Protein AF-A0A9D7CRZ7-F1 (afdb_monomer)

Mean predicted aligned error: 14.35 Å

pLDDT: mean 84.63, std 17.17, range [37.56, 98.44]

Nearest PDB structures (foldseek):
  2oik-assembly2_D  TM=3.591E-01  e=9.264E+00  Methylobacillus flagellatus KT

Secondary structure (DSSP, 8-state):
----------------------------------------HHHHHHHHHHHIIIIIHHHHHHHHIIIIITT-GGG------SSHHHHHHHHHTSTTTSS-TTT-HHHH--S-SSPPPPHHHHHHHHHHHHHHHHHTT--TT-S--SSHHHHHHHHHHH--HHHHHHTTGGGGGGPBPTTS--BTHHHHTT-GGG----SSHHHHHHHHTSTTGGGGTEEEEE-TTSSEEEEEE--HHHHTTTSPPPTTS--PPP----HHHHHHHHHHHHHHHHHHHHT----PPPP--S-----

Solvent-accessible surface area (backbone atoms only — not comparable to full-atom values): 17440 Å² total; per-residue (Å²): 143,84,89,84,79,89,84,88,84,85,87,88,84,79,93,84,84,89,86,91,81,84,90,82,91,77,96,74,77,93,70,88,75,80,80,80,75,92,73,68,55,68,59,38,43,53,50,24,50,50,45,34,40,73,56,35,34,70,61,43,47,79,75,49,19,91,48,30,19,50,67,26,45,96,77,34,70,61,39,39,53,103,41,37,66,54,15,50,54,39,37,71,72,38,86,56,46,80,27,20,48,80,68,6,59,80,62,66,56,62,85,56,103,54,84,57,75,52,72,72,54,45,52,44,47,38,52,36,24,47,35,42,14,63,30,69,64,46,73,38,72,59,75,66,51,79,37,63,67,50,37,48,47,52,50,28,56,19,38,42,42,68,60,38,54,75,51,51,56,56,53,61,26,61,43,57,25,58,91,71,81,44,33,51,20,84,72,16,62,82,38,53,94,44,35,54,20,36,95,50,46,57,60,23,50,60,44,41,35,30,90,61,26,29,56,40,51,33,41,71,40,59,42,98,86,68,45,71,67,47,76,44,77,34,58,54,70,68,48,60,25,67,56,80,80,49,100,90,51,89,69,72,73,36,31,75,75,51,73,67,51,52,50,34,54,51,48,52,42,51,52,34,52,49,24,49,69,69,72,62,49,75,38,45,67,62,77,79,63,78,71,79,72,85,126

Structure (mmCIF, N/CA/C/O backbone):
data_AF-A0A9D7CRZ7-F1
#
_entry.id   AF-A0A9D7CRZ7-F1
#
loop_
_atom_site.group_PDB
_atom_site.id
_atom_site.type_symbol
_atom_site.label_atom_id
_atom_site.label_alt_id
_atom_site.label_comp_id
_atom_site.label_asym_id
_atom_site.label_entity_id
_atom_site.label_seq_id
_atom_site.pdbx_PDB_ins_code
_atom_site.Cartn_x
_atom_site.Cartn_y
_atom_site.Cartn_z
_atom_site.occupancy
_atom_site.B_iso_or_equiv
_atom_site.auth_seq_id
_atom_site.auth_comp_id
_atom_site.auth_asym_id
_atom_site.auth_atom_id
_atom_site.pdbx_PDB_model_num
ATOM 1 N N . MET A 1 1 ? 40.840 -5.921 25.178 1.00 50.44 1 MET A N 1
ATOM 2 C CA . MET A 1 1 ? 41.004 -4.628 25.879 1.00 50.44 1 MET A CA 1
ATOM 3 C C . MET A 1 1 ? 41.718 -3.650 24.961 1.00 50.44 1 MET A C 1
ATOM 5 O O . MET A 1 1 ? 42.902 -3.830 24.717 1.00 50.44 1 MET A O 1
ATOM 9 N N . LYS A 1 2 ? 40.995 -2.671 24.411 1.00 45.59 2 LYS A N 1
ATOM 10 C CA . LYS A 1 2 ? 41.531 -1.405 23.886 1.00 45.59 2 LYS A CA 1
ATOM 11 C C . LYS A 1 2 ? 40.343 -0.457 23.732 1.00 45.59 2 LYS A C 1
ATOM 13 O O . LYS A 1 2 ? 39.568 -0.550 22.791 1.00 45.59 2 LYS A O 1
ATOM 18 N N . THR A 1 3 ? 40.156 0.348 24.765 1.00 49.84 3 THR A N 1
ATOM 19 C CA . THR A 1 3 ? 39.230 1.474 24.854 1.00 49.84 3 THR A CA 1
ATOM 20 C C . THR A 1 3 ? 39.785 2.637 24.039 1.00 49.84 3 THR A C 1
ATOM 22 O O . THR A 1 3 ? 40.938 3.014 24.245 1.00 49.84 3 THR A O 1
ATOM 25 N N . LEU A 1 4 ? 38.975 3.231 23.163 1.00 53.38 4 LEU A N 1
ATOM 26 C CA . LEU A 1 4 ? 39.221 4.576 22.651 1.00 53.38 4 LEU A CA 1
ATOM 27 C C . LEU A 1 4 ? 38.000 5.446 22.918 1.00 53.38 4 LEU A C 1
ATOM 29 O O . LEU A 1 4 ? 36.854 5.022 22.804 1.00 53.38 4 LEU A O 1
ATOM 33 N N . SER A 1 5 ? 38.336 6.631 23.398 1.00 56.53 5 SER A N 1
ATOM 34 C CA . SER A 1 5 ? 37.549 7.565 24.177 1.00 56.53 5 SER A CA 1
ATOM 35 C C . SER A 1 5 ? 37.123 8.742 23.306 1.00 56.53 5 SER A C 1
ATOM 37 O O . SER A 1 5 ? 37.932 9.229 22.524 1.00 56.53 5 SER A O 1
ATOM 39 N N . GLY A 1 6 ? 35.889 9.204 23.522 1.00 45.84 6 GLY A N 1
ATOM 40 C CA . GLY A 1 6 ? 35.551 10.622 23.652 1.00 45.84 6 GLY A CA 1
ATOM 41 C C . GLY A 1 6 ? 35.551 11.502 22.400 1.00 45.84 6 GLY A C 1
ATOM 42 O O . GLY A 1 6 ? 36.588 11.791 21.816 1.00 45.84 6 GLY A O 1
ATOM 43 N N . SER A 1 7 ? 34.401 12.118 22.122 1.00 54.91 7 SER A N 1
ATOM 44 C CA . SER A 1 7 ? 34.186 13.532 22.485 1.00 54.91 7 SER A CA 1
ATOM 45 C C . SER A 1 7 ? 32.765 13.972 22.132 1.00 54.91 7 SER A C 1
ATOM 47 O O . SER A 1 7 ? 32.362 13.952 20.973 1.00 54.91 7 SER A O 1
ATOM 49 N N . SER A 1 8 ? 32.016 14.378 23.157 1.00 50.22 8 SER A N 1
ATOM 50 C CA . SER A 1 8 ? 30.724 15.054 23.041 1.00 50.22 8 SER A CA 1
ATOM 51 C C . SER A 1 8 ? 30.943 16.531 22.723 1.00 50.22 8 SER A C 1
ATOM 53 O O . SER A 1 8 ? 31.673 17.205 23.448 1.00 50.22 8 SER A O 1
ATOM 55 N N . LEU A 1 9 ? 30.271 17.049 21.694 1.00 56.88 9 LEU A N 1
ATOM 56 C CA . LEU A 1 9 ? 30.169 18.484 21.437 1.00 56.88 9 LEU A CA 1
ATOM 57 C C . LEU A 1 9 ? 28.750 18.943 21.808 1.00 56.88 9 LEU A C 1
ATOM 59 O O . LEU A 1 9 ? 27.778 18.596 21.143 1.00 56.88 9 LEU A O 1
ATOM 63 N N . LEU A 1 10 ? 28.641 19.687 22.909 1.00 54.84 10 LEU A N 1
ATOM 64 C CA . LEU A 1 10 ? 27.443 20.417 23.322 1.00 54.84 10 LEU A CA 1
ATOM 65 C C . LEU A 1 10 ? 27.423 21.761 22.586 1.00 54.84 10 LEU A C 1
ATOM 67 O O . LEU A 1 10 ? 28.358 22.547 22.727 1.00 54.84 10 LEU A O 1
ATOM 71 N N . LEU A 1 11 ? 26.361 22.029 21.825 1.00 51.56 11 LEU A N 1
ATOM 72 C CA . LEU A 1 11 ? 26.107 23.337 21.226 1.00 51.56 11 LEU A CA 1
ATOM 73 C C . LEU A 1 11 ? 24.941 24.005 21.971 1.00 51.56 11 LEU A C 1
ATOM 75 O O . LEU A 1 11 ? 23.791 23.591 21.850 1.00 51.56 11 LEU A O 1
ATOM 79 N N . THR A 1 12 ? 25.254 25.028 22.760 1.00 52.88 12 THR A N 1
ATOM 80 C CA . THR A 1 12 ? 24.299 25.956 23.380 1.00 52.88 12 THR A CA 1
ATOM 81 C C . THR A 1 12 ? 24.249 27.256 22.579 1.00 52.88 12 THR A C 1
ATOM 83 O O . THR A 1 12 ? 25.250 27.958 22.478 1.00 52.88 12 THR A O 1
ATOM 86 N N . MET A 1 13 ? 23.071 27.607 22.071 1.00 60.16 13 MET A N 1
ATOM 87 C CA . MET A 1 13 ? 22.657 28.954 21.653 1.00 60.16 13 MET A CA 1
ATOM 88 C C . MET A 1 13 ? 21.192 29.068 22.097 1.00 60.16 13 MET A C 1
ATOM 90 O O . MET A 1 13 ? 20.437 28.125 21.904 1.00 60.16 13 MET A O 1
ATOM 94 N N . GLY A 1 14 ? 20.678 30.103 22.748 1.00 48.81 14 GLY A N 1
ATOM 95 C CA . GLY A 1 14 ? 21.117 31.476 22.958 1.00 48.81 14 GLY A CA 1
ATOM 96 C C . GLY A 1 14 ? 19.824 32.298 22.984 1.00 48.81 14 GLY A C 1
ATOM 97 O O . GLY A 1 14 ? 19.212 32.494 21.940 1.00 48.81 14 GLY A O 1
ATOM 98 N N . LEU A 1 15 ? 19.356 32.678 24.178 1.00 49.47 15 LEU A N 1
ATOM 99 C CA . LEU A 1 15 ? 18.184 33.538 24.380 1.00 49.47 15 LEU A CA 1
ATOM 100 C C . LEU A 1 15 ? 18.488 34.960 23.881 1.00 49.47 15 LEU A C 1
ATOM 102 O O . LEU A 1 15 ? 19.506 35.531 24.266 1.00 49.47 15 LEU A O 1
ATOM 106 N N . ALA A 1 16 ? 17.562 35.565 23.137 1.00 58.59 16 ALA A N 1
ATOM 107 C CA . ALA A 1 16 ? 17.500 37.011 22.946 1.00 58.59 16 ALA A CA 1
ATOM 108 C C . ALA A 1 16 ? 16.080 37.501 23.257 1.00 58.59 16 ALA A C 1
ATOM 110 O O . ALA A 1 16 ? 15.096 36.972 22.741 1.00 58.59 16 ALA A O 1
ATOM 111 N N . ALA A 1 17 ? 16.005 38.495 24.136 1.00 51.19 17 ALA A N 1
ATOM 112 C CA . ALA A 1 17 ? 14.801 39.192 24.553 1.00 51.19 17 ALA A CA 1
ATOM 113 C C . ALA A 1 17 ? 14.873 40.670 24.133 1.00 51.19 17 ALA A C 1
ATOM 115 O O . ALA A 1 17 ? 15.959 41.190 23.885 1.00 51.19 17 ALA A O 1
ATOM 116 N N . ALA A 1 18 ? 13.702 41.311 24.210 1.00 50.59 18 ALA A N 1
ATOM 117 C CA . ALA A 1 18 ? 13.396 42.747 24.177 1.00 50.59 18 ALA A CA 1
ATOM 118 C C . ALA A 1 18 ? 13.050 43.370 22.811 1.00 50.59 18 ALA A C 1
ATOM 120 O O . ALA A 1 18 ? 13.892 43.482 21.929 1.00 50.59 18 ALA A O 1
ATOM 121 N N . ALA A 1 19 ? 11.823 43.897 22.701 1.00 48.09 19 ALA A N 1
ATOM 122 C CA . ALA A 1 19 ? 11.586 45.346 22.755 1.00 48.09 19 ALA A CA 1
ATOM 123 C C . ALA A 1 19 ? 10.083 45.678 22.885 1.00 48.09 19 ALA A C 1
ATOM 125 O O . ALA A 1 19 ? 9.229 45.047 22.267 1.00 48.09 19 ALA A O 1
ATOM 126 N N . LEU A 1 20 ? 9.803 46.685 23.715 1.00 50.34 20 LEU A N 1
ATOM 127 C CA . LEU A 1 20 ? 8.530 47.382 23.929 1.00 50.34 20 LEU A CA 1
ATOM 128 C C . LEU A 1 20 ? 8.224 48.347 22.772 1.00 50.34 20 LEU A C 1
ATOM 130 O O . LEU A 1 20 ? 9.133 49.074 22.380 1.00 50.34 20 LEU A O 1
ATOM 134 N N . VAL A 1 21 ? 6.955 48.479 22.353 1.00 57.97 21 VAL A N 1
ATOM 135 C CA . VAL A 1 21 ? 6.433 49.698 21.696 1.00 57.97 21 VAL A CA 1
ATOM 136 C C . VAL A 1 21 ? 4.967 49.968 22.086 1.00 57.97 21 VAL A C 1
ATOM 138 O O . VAL A 1 21 ? 4.080 49.170 21.811 1.00 57.97 21 VAL A O 1
ATOM 141 N N . ALA A 1 22 ? 4.810 51.111 22.763 1.00 49.22 22 ALA A N 1
ATOM 142 C CA . ALA A 1 22 ? 3.786 52.167 22.757 1.00 49.22 22 ALA A CA 1
ATOM 143 C C . ALA A 1 22 ? 2.284 51.911 22.482 1.00 49.22 22 ALA A C 1
ATOM 145 O O . ALA A 1 22 ? 1.873 51.314 21.493 1.00 49.22 22 ALA A O 1
ATOM 146 N N . CYS A 1 23 ? 1.485 52.564 23.335 1.00 52.59 23 CYS A N 1
ATOM 147 C CA . CYS A 1 23 ? 0.065 52.874 23.197 1.00 52.59 23 CYS A CA 1
ATOM 148 C C . CYS A 1 23 ? -0.238 53.801 22.004 1.00 52.59 23 CYS A C 1
ATOM 150 O O . CYS A 1 23 ? 0.448 54.805 21.816 1.00 52.59 23 CYS A O 1
ATOM 152 N N . SER A 1 24 ? -1.353 53.548 21.317 1.00 56.06 24 SER A N 1
ATOM 153 C CA . SER A 1 24 ? -2.150 54.574 20.637 1.00 56.06 24 SER A CA 1
ATOM 154 C C . SER A 1 24 ? -3.627 54.234 20.822 1.00 56.06 24 SER A C 1
ATOM 156 O O . SER A 1 24 ? -4.023 53.081 20.652 1.00 56.06 24 SER A O 1
ATOM 158 N N . SER A 1 25 ? -4.407 55.230 21.233 1.00 57.50 25 SER A N 1
ATOM 159 C CA . SER A 1 25 ? -5.853 55.159 21.411 1.00 57.50 25 SER A CA 1
ATOM 160 C C . SER A 1 25 ? -6.512 55.803 20.198 1.00 57.50 25 SER A C 1
ATOM 162 O O . SER A 1 25 ? -6.343 57.003 19.998 1.00 57.50 25 SER A O 1
ATOM 164 N N . GLU A 1 26 ? -7.282 55.034 19.434 1.00 52.88 26 GLU A N 1
ATOM 165 C CA . GLU A 1 26 ? -8.197 55.557 18.418 1.00 52.88 26 GLU A CA 1
ATOM 166 C C . GLU A 1 26 ? -9.571 54.901 18.610 1.00 52.88 26 GLU A C 1
ATOM 168 O O . GLU A 1 26 ? -9.700 53.678 18.704 1.00 52.88 26 GLU A O 1
ATOM 173 N N . GLU A 1 27 ? -10.589 55.747 18.770 1.00 60.69 27 GLU A N 1
ATOM 174 C CA . GLU A 1 27 ? -12.001 55.382 18.825 1.00 60.69 27 GLU A CA 1
ATOM 175 C C . GLU A 1 27 ? -12.477 55.003 17.417 1.00 60.69 27 GLU A C 1
ATOM 177 O O . GLU A 1 27 ? -12.621 55.872 16.560 1.00 60.69 27 GLU A O 1
ATOM 182 N N . GLU A 1 28 ? -12.770 53.721 17.183 1.00 50.12 28 GLU A N 1
ATOM 183 C CA . GLU A 1 28 ? -13.469 53.265 15.978 1.00 50.12 28 GLU A CA 1
ATOM 184 C C . GLU A 1 28 ? -14.734 52.456 16.312 1.00 50.12 28 GLU A C 1
ATOM 186 O O . GLU A 1 28 ? -14.835 51.739 17.309 1.00 50.12 28 GLU A O 1
ATOM 191 N N . ALA A 1 29 ? -15.729 52.647 15.447 1.00 58.84 29 ALA A N 1
ATOM 192 C CA . ALA A 1 29 ? -17.104 52.166 15.491 1.00 58.84 29 ALA A CA 1
ATOM 193 C C . ALA A 1 29 ? -17.254 50.629 15.638 1.00 58.84 29 ALA A C 1
ATOM 195 O O . ALA A 1 29 ? -16.337 49.872 15.321 1.00 58.84 29 ALA A O 1
ATOM 196 N N . PRO A 1 30 ? -18.430 50.116 16.066 1.00 52.56 30 PRO A N 1
ATOM 197 C CA . PRO A 1 30 ? -18.618 48.697 16.357 1.00 52.56 30 PRO A CA 1
ATOM 198 C C . PRO A 1 30 ? -18.651 47.841 15.080 1.00 52.56 30 PRO A C 1
ATOM 200 O O . PRO A 1 30 ? -19.706 47.565 14.509 1.00 52.56 30 PRO A O 1
ATOM 203 N N . THR A 1 31 ? -17.493 47.345 14.654 1.00 48.41 31 THR A N 1
ATOM 204 C CA . THR A 1 31 ? -17.393 46.214 13.727 1.00 48.41 31 THR A CA 1
ATOM 205 C C . THR A 1 31 ? -17.655 44.901 14.465 1.00 48.41 31 THR A C 1
ATOM 207 O O . THR A 1 31 ? -16.960 44.552 15.419 1.00 48.41 31 THR A O 1
ATOM 210 N N . LYS A 1 32 ? -18.666 44.147 14.005 1.00 58.53 32 LYS A N 1
ATOM 211 C CA . LYS A 1 32 ? -18.952 42.758 14.405 1.00 58.53 32 LYS A CA 1
ATOM 212 C C . LYS A 1 32 ? -17.710 41.883 14.192 1.00 58.53 32 LYS A C 1
ATOM 214 O O . LYS A 1 32 ? -17.485 41.367 13.101 1.00 58.53 32 LYS A O 1
ATOM 219 N N . SER A 1 33 ? -16.931 41.697 15.252 1.00 46.31 33 SER A N 1
ATOM 220 C CA . SER A 1 33 ? -15.834 40.737 15.301 1.00 46.31 33 SER A CA 1
ATOM 221 C C . SER A 1 33 ? -16.417 39.325 15.387 1.00 46.31 33 SER A C 1
ATOM 223 O O . SER A 1 33 ? -16.928 38.894 16.423 1.00 46.31 33 SER A O 1
ATOM 225 N N . GLY A 1 34 ? -16.412 38.624 14.253 1.00 51.22 34 GLY A N 1
ATOM 226 C CA . GLY A 1 34 ? -16.708 37.200 14.168 1.00 51.22 34 GLY A CA 1
ATOM 227 C C . GLY A 1 34 ? -15.598 36.410 14.849 1.00 51.22 34 GLY A C 1
ATOM 228 O O . GLY A 1 34 ? -14.598 36.061 14.227 1.00 51.22 34 GLY A O 1
ATOM 229 N N . SER A 1 35 ? -15.776 36.150 16.142 1.00 46.19 35 SER A N 1
ATOM 230 C CA . SER A 1 35 ? -14.890 35.311 16.942 1.00 46.19 35 SER A CA 1
ATOM 231 C C . SER A 1 35 ? -15.004 33.855 16.470 1.00 46.19 35 SER A C 1
ATOM 233 O O . SER A 1 35 ? -15.888 33.110 16.892 1.00 46.19 35 SER A O 1
ATOM 235 N N . SER A 1 36 ? -14.131 33.452 15.545 1.00 53.50 36 SER A N 1
ATOM 236 C CA . SER A 1 36 ? -13.958 32.051 15.154 1.00 53.50 36 SER A CA 1
ATOM 237 C C . SER A 1 36 ? -13.209 31.326 16.275 1.00 53.50 36 SER A C 1
ATOM 239 O O . SER A 1 36 ? -11.985 31.201 16.270 1.00 53.50 36 SER A O 1
ATOM 241 N N . SER A 1 37 ? -13.954 30.918 17.304 1.00 45.69 37 SER A N 1
ATOM 242 C CA . SER A 1 37 ? -13.448 30.079 18.391 1.00 45.69 37 SER A CA 1
ATOM 243 C C . SER A 1 37 ? -13.131 28.682 17.859 1.00 45.69 37 SER A C 1
ATOM 245 O O . SER A 1 37 ? -14.014 27.844 17.687 1.00 45.69 37 SER A O 1
ATOM 247 N N . GLY A 1 38 ? -11.843 28.418 17.635 1.00 49.44 38 GLY A N 1
ATOM 248 C CA . GLY A 1 38 ? -11.274 27.102 17.334 1.00 49.44 38 GLY A CA 1
ATOM 249 C C . GLY A 1 38 ? -11.292 26.143 18.533 1.00 49.44 38 GLY A C 1
ATOM 250 O O . GLY A 1 38 ? -10.253 25.619 18.920 1.00 49.44 38 GLY A O 1
ATOM 251 N N . GLY A 1 39 ? -12.469 25.915 19.122 1.00 50.41 39 GLY A N 1
ATOM 252 C CA . GLY A 1 39 ? -12.715 25.027 20.267 1.00 50.41 39 GLY A CA 1
ATOM 253 C C . GLY A 1 39 ? -13.459 23.736 19.897 1.00 50.41 39 GLY A C 1
ATOM 254 O O . GLY A 1 39 ? -14.332 23.305 20.637 1.00 50.41 39 GLY A O 1
ATOM 255 N N . GLY A 1 40 ? -13.180 23.142 18.730 1.00 55.12 40 GLY A N 1
ATOM 256 C CA . GLY A 1 40 ? -14.000 22.059 18.157 1.00 55.12 40 GLY A CA 1
ATOM 257 C C . GLY A 1 40 ? -13.612 20.616 18.517 1.00 55.12 40 GLY A C 1
ATOM 258 O O . GLY A 1 40 ? -14.329 19.692 18.145 1.00 55.12 40 GLY A O 1
ATOM 259 N N . SER A 1 41 ? -12.491 20.370 19.209 1.00 56.59 41 SER A N 1
ATOM 260 C CA . SER A 1 41 ? -11.979 18.990 19.344 1.00 56.59 41 SER A CA 1
ATOM 261 C C . SER A 1 41 ? -12.649 18.179 20.461 1.00 56.59 41 SER A C 1
ATOM 263 O O . SER A 1 41 ? -12.851 16.980 20.295 1.00 56.59 41 SER A O 1
ATOM 265 N N . SER A 1 42 ? -13.028 18.801 21.583 1.00 63.44 42 SER A N 1
ATOM 266 C CA . SER A 1 42 ? -13.607 18.081 22.731 1.00 63.44 42 SER A CA 1
ATOM 267 C C . SER A 1 42 ? -15.056 17.635 22.506 1.00 63.44 42 SER A C 1
ATOM 269 O O . SER A 1 42 ? -15.438 16.577 23.003 1.00 63.44 42 SER A O 1
ATOM 271 N N . SER A 1 43 ? -15.840 18.386 21.719 1.00 75.69 43 SER A N 1
ATOM 272 C CA . SER A 1 43 ? -17.238 18.033 21.400 1.00 75.69 43 SER A CA 1
ATOM 273 C C . SER A 1 43 ? -17.324 16.721 20.620 1.00 75.69 43 SER A C 1
ATOM 275 O O . SER A 1 43 ? -18.102 15.836 20.961 1.00 75.69 43 SER A O 1
ATOM 277 N N . SER A 1 44 ? -16.445 16.546 19.628 1.00 86.88 44 SER A N 1
ATOM 278 C CA . SER A 1 44 ? -16.489 15.388 18.728 1.00 86.88 44 SER A CA 1
ATOM 279 C C . SER A 1 44 ? -16.216 14.044 19.422 1.00 86.88 44 SER A C 1
ATOM 281 O O . SER A 1 44 ? -16.846 13.041 19.089 1.00 86.88 44 SER A O 1
ATOM 283 N N . ILE A 1 45 ? -15.323 14.009 20.423 1.00 92.50 45 ILE A N 1
ATOM 284 C CA . ILE A 1 45 ? -15.040 12.779 21.188 1.00 92.50 45 ILE A CA 1
ATOM 285 C C . ILE A 1 45 ? -16.222 12.451 22.105 1.00 92.50 45 ILE A C 1
ATOM 287 O O . ILE A 1 45 ? -16.619 11.292 22.215 1.00 92.50 45 ILE A O 1
ATOM 291 N N . ALA A 1 46 ? -16.819 13.465 22.741 1.00 95.56 46 ALA A N 1
ATOM 292 C CA . ALA A 1 46 ? -17.995 13.276 23.584 1.00 95.56 46 ALA A CA 1
ATOM 293 C C . ALA A 1 46 ? -19.192 12.736 22.780 1.00 95.56 46 ALA A C 1
ATOM 295 O O . ALA A 1 46 ? -19.888 11.840 23.253 1.00 95.56 46 ALA A O 1
ATOM 296 N N . GLU A 1 47 ? -19.392 13.215 21.550 1.00 96.06 47 GLU A N 1
ATOM 297 C CA . GLU A 1 47 ? -20.424 12.723 20.629 1.00 96.06 47 GLU A CA 1
ATOM 298 C C . GLU A 1 47 ? -20.185 11.270 20.194 1.00 96.06 47 GLU A C 1
ATOM 300 O O . GLU A 1 47 ? -21.117 10.464 20.212 1.00 96.06 47 GLU A O 1
ATOM 305 N N . ALA A 1 48 ? -18.945 10.908 19.840 1.00 96.31 48 ALA A N 1
ATOM 306 C CA . ALA A 1 48 ? -18.583 9.534 19.484 1.00 96.31 48 ALA A CA 1
ATOM 307 C C . ALA A 1 48 ? -18.818 8.567 20.656 1.00 96.31 48 ALA A C 1
ATOM 309 O O . ALA A 1 48 ? -19.477 7.534 20.491 1.00 96.31 48 ALA A O 1
ATOM 310 N N . LYS A 1 49 ? -18.392 8.960 21.862 1.00 98.06 49 LYS A N 1
ATOM 311 C CA . LYS A 1 49 ? -18.656 8.219 23.098 1.00 98.06 49 LYS A CA 1
ATOM 312 C C . LYS A 1 49 ? -20.152 8.083 23.379 1.00 98.06 49 LYS A C 1
ATOM 314 O O . LYS A 1 49 ? -20.620 6.979 23.651 1.00 98.06 49 LYS A O 1
ATOM 319 N N . ALA A 1 50 ? -20.917 9.170 23.283 1.00 97.88 50 ALA A N 1
ATOM 320 C CA . ALA A 1 50 ? -22.364 9.144 23.489 1.00 97.88 50 ALA A CA 1
ATOM 321 C C . ALA A 1 50 ? -23.064 8.214 22.483 1.00 97.88 50 ALA A C 1
ATOM 323 O O . ALA A 1 50 ? -23.954 7.448 22.858 1.00 97.88 50 ALA A O 1
ATOM 324 N N . PHE A 1 51 ? -22.622 8.216 21.221 1.00 98.12 51 PHE A N 1
ATOM 325 C CA . PHE A 1 51 ? -23.132 7.306 20.199 1.00 98.12 51 PHE A CA 1
ATOM 326 C C . PHE A 1 51 ? -22.811 5.838 20.517 1.00 98.12 51 PHE A C 1
ATOM 328 O O . PHE A 1 51 ? -23.687 4.980 20.381 1.00 98.12 51 PHE A O 1
ATOM 335 N N . PHE A 1 52 ? -21.603 5.535 21.005 1.00 98.44 52 PHE A N 1
ATOM 336 C CA . PHE A 1 52 ? -21.269 4.185 21.461 1.00 98.44 52 PHE A CA 1
ATOM 337 C C . PHE A 1 52 ? -22.195 3.720 22.585 1.00 98.44 52 PHE A C 1
ATOM 339 O O . PHE A 1 52 ? -22.822 2.668 22.466 1.00 98.44 52 PHE A O 1
ATOM 346 N N . VAL A 1 53 ? -22.310 4.517 23.650 1.00 98.38 53 VAL A N 1
ATOM 347 C CA . VAL A 1 53 ? -23.103 4.177 24.839 1.00 98.38 53 VAL A CA 1
ATOM 348 C C . VAL A 1 53 ? -24.580 3.998 24.484 1.00 98.38 53 VAL A C 1
ATOM 350 O O . VAL A 1 53 ? -25.195 3.020 24.903 1.00 98.38 53 VAL A O 1
ATOM 353 N N . GLY A 1 54 ? -25.149 4.911 23.692 1.00 98.00 54 GLY A N 1
ATOM 354 C CA . GLY A 1 54 ? -26.577 4.906 23.376 1.00 98.00 54 GLY A CA 1
ATOM 355 C C . GLY A 1 54 ? -26.986 3.950 22.253 1.00 98.00 54 GLY A C 1
ATOM 356 O O . GLY A 1 54 ? -28.115 3.467 22.255 1.00 98.00 54 GLY A O 1
ATOM 357 N N . SER A 1 55 ? -26.100 3.676 21.287 1.00 97.94 55 SER A N 1
ATOM 358 C CA . SER A 1 55 ? -26.453 2.923 20.069 1.00 97.94 55 SER A CA 1
ATOM 359 C C . SER A 1 55 ? -25.660 1.629 19.897 1.00 97.94 55 SER A C 1
ATOM 361 O O . SER A 1 55 ? -26.252 0.589 19.613 1.00 97.94 55 SER A O 1
ATOM 363 N N . VAL A 1 56 ? -24.336 1.653 20.063 1.00 97.25 56 VAL A N 1
ATOM 364 C CA . VAL A 1 56 ? -23.490 0.473 19.800 1.00 97.25 56 VAL A CA 1
ATOM 365 C C . VAL A 1 56 ? -23.604 -0.546 20.931 1.00 97.25 56 VAL A C 1
ATOM 367 O O . VAL A 1 56 ? -23.928 -1.709 20.690 1.00 97.25 56 VAL A O 1
ATOM 370 N N . TYR A 1 57 ? -23.386 -0.112 22.171 1.00 98.12 57 TYR A N 1
ATOM 371 C CA . TYR A 1 57 ? -23.327 -0.993 23.333 1.00 98.12 57 TYR A CA 1
ATOM 372 C C . TYR A 1 57 ? -24.599 -1.837 23.533 1.00 98.12 57 TYR A C 1
ATOM 374 O O . TYR A 1 57 ? -24.460 -3.059 23.611 1.00 98.12 57 TYR A O 1
ATOM 382 N N . PRO A 1 58 ? -25.832 -1.283 23.513 1.00 97.69 58 PRO A N 1
ATOM 383 C CA . PRO A 1 58 ? -27.042 -2.086 23.717 1.00 97.69 58 PRO A CA 1
ATOM 384 C C . PRO A 1 58 ? -27.245 -3.163 22.644 1.00 97.69 58 PRO A C 1
ATOM 386 O O . PRO A 1 58 ? -27.906 -4.175 22.886 1.00 97.69 58 PRO A O 1
ATOM 389 N N . ASN A 1 59 ? -26.684 -2.950 21.448 1.00 96.19 59 ASN A N 1
ATOM 390 C CA . ASN A 1 59 ? -26.733 -3.907 20.349 1.00 96.19 59 ASN A CA 1
ATOM 391 C C . ASN A 1 59 ? -25.655 -4.988 20.473 1.00 96.19 59 ASN A C 1
ATOM 393 O O . ASN A 1 59 ? -25.932 -6.140 20.141 1.00 96.19 59 ASN A O 1
ATOM 397 N N . LEU A 1 60 ? -24.459 -4.658 20.968 1.00 94.50 60 LEU A N 1
ATOM 398 C CA . LEU A 1 60 ? -23.396 -5.642 21.198 1.00 94.50 60 LEU A CA 1
ATOM 399 C C . LEU A 1 60 ? -23.646 -6.480 22.453 1.00 94.50 60 LEU A C 1
ATOM 401 O O . LEU A 1 60 ? -23.476 -7.696 22.416 1.00 94.50 60 LEU A O 1
ATOM 405 N N . GLN A 1 61 ? -24.094 -5.866 23.549 1.00 95.50 61 GLN A N 1
ATOM 406 C CA . GLN A 1 61 ? -24.243 -6.532 24.845 1.00 95.50 61 GLN A CA 1
ATOM 407 C C . GLN A 1 61 ? -25.124 -7.784 24.760 1.00 95.50 61 GLN A C 1
ATOM 409 O O . GLN A 1 61 ? -24.760 -8.825 25.298 1.00 95.50 61 GLN A O 1
ATOM 414 N N . LYS A 1 62 ? -26.235 -7.722 24.018 1.00 91.38 62 LYS A N 1
ATOM 415 C CA . LYS A 1 62 ? -27.196 -8.833 23.891 1.00 91.38 62 LYS A CA 1
ATOM 416 C C . LYS A 1 62 ? -26.574 -10.127 23.357 1.00 91.38 62 LYS A C 1
ATOM 418 O O . LYS A 1 62 ? -26.946 -11.211 23.798 1.00 91.38 62 LYS A O 1
ATOM 423 N N . ASN A 1 63 ? -25.631 -10.012 22.422 1.00 88.88 63 ASN A N 1
ATOM 424 C CA . ASN A 1 63 ? -25.103 -11.163 21.684 1.00 88.88 63 ASN A CA 1
ATOM 425 C C . ASN A 1 63 ? -23.644 -11.473 22.031 1.00 88.88 63 ASN A C 1
ATOM 427 O O . ASN A 1 63 ? -23.230 -12.626 21.934 1.00 88.88 63 ASN A O 1
ATOM 431 N N . CYS A 1 64 ? -22.874 -10.462 22.433 1.00 91.94 64 CYS A N 1
ATOM 432 C CA . CYS A 1 64 ? -21.430 -10.559 22.614 1.00 91.94 64 CYS A CA 1
ATOM 433 C C . CYS A 1 64 ? -21.000 -10.634 24.090 1.00 91.94 64 CYS A C 1
ATOM 435 O O . CYS A 1 64 ? -19.877 -11.069 24.340 1.00 91.94 64 CYS A O 1
ATOM 437 N N . ALA A 1 65 ? -21.851 -10.239 25.055 1.00 93.19 65 ALA A N 1
ATOM 438 C CA . ALA A 1 65 ? -21.537 -10.336 26.486 1.00 93.19 65 ALA A CA 1
ATOM 439 C C . ALA A 1 65 ? -21.533 -11.807 26.924 1.00 93.19 65 ALA A C 1
ATOM 441 O O . ALA A 1 65 ? -20.480 -12.418 26.857 1.00 93.19 65 ALA A O 1
ATOM 442 N N . ASN A 1 66 ? -22.684 -12.397 27.269 1.00 89.81 66 ASN A N 1
ATOM 443 C CA . ASN A 1 66 ? -22.965 -13.836 27.462 1.00 89.81 66 ASN A CA 1
ATOM 444 C C . ASN A 1 66 ? -21.793 -14.754 27.901 1.00 89.81 66 ASN A C 1
ATOM 446 O O . ASN A 1 66 ? -21.674 -15.884 27.427 1.00 89.81 66 ASN A O 1
ATOM 450 N N . GLY A 1 67 ? -20.924 -14.302 28.807 1.00 89.38 67 GLY A N 1
ATOM 451 C CA . GLY A 1 67 ? -19.717 -15.005 29.248 1.00 89.38 67 GLY A CA 1
ATOM 452 C C . GLY A 1 67 ? -18.460 -14.772 28.396 1.00 89.38 67 GLY A C 1
ATOM 453 O O . GLY A 1 67 ? -17.351 -14.935 28.903 1.00 89.38 67 GLY A O 1
ATOM 454 N N . CYS A 1 68 ? -18.584 -14.385 27.127 1.00 92.69 68 CYS A N 1
ATOM 455 C CA . CYS A 1 68 ? -17.446 -14.204 26.227 1.00 92.69 68 CYS A CA 1
ATOM 456 C C . CYS A 1 68 ? -16.741 -12.867 26.471 1.00 92.69 68 CYS A C 1
ATOM 458 O O . CYS A 1 68 ? -15.659 -12.855 27.048 1.00 92.69 68 CYS A O 1
ATOM 460 N N . HIS A 1 69 ? -17.321 -11.740 26.054 1.00 95.00 69 HIS A N 1
ATOM 461 C CA . HIS A 1 69 ? -16.632 -10.444 26.132 1.00 95.00 69 HIS A CA 1
ATOM 462 C C . HIS A 1 69 ? -16.896 -9.661 27.421 1.00 95.00 69 HIS A C 1
ATOM 464 O O . HIS A 1 69 ? -16.306 -8.596 27.602 1.00 95.00 69 HIS A O 1
ATOM 470 N N . ASP A 1 70 ? -17.726 -10.203 28.316 1.00 96.88 70 ASP A N 1
ATOM 471 C CA . ASP A 1 70 ? -17.960 -9.706 29.678 1.00 96.88 70 ASP A CA 1
ATOM 472 C C . ASP A 1 70 ? -17.109 -10.410 30.749 1.00 96.88 70 ASP A C 1
ATOM 474 O O . ASP A 1 70 ? -16.659 -9.777 31.699 1.00 96.88 70 ASP A O 1
ATOM 478 N N . LYS A 1 71 ? -16.843 -11.713 30.589 1.00 96.62 71 LYS A N 1
ATOM 479 C CA . LYS A 1 71 ? -16.096 -12.539 31.559 1.00 96.62 71 LYS A CA 1
ATOM 480 C C . LYS A 1 71 ? -14.809 -13.138 30.999 1.00 96.62 71 LYS A C 1
ATOM 482 O O . LYS A 1 71 ? -14.063 -13.779 31.735 1.00 96.62 71 LYS A O 1
ATOM 487 N N . GLY A 1 72 ? -14.549 -12.967 29.706 1.00 94.00 72 GLY A N 1
ATOM 488 C CA . GLY A 1 72 ? -13.330 -13.429 29.048 1.00 94.00 72 GLY A CA 1
ATOM 489 C C . GLY A 1 72 ? -13.266 -14.939 28.836 1.00 94.00 72 GLY A C 1
ATOM 490 O O . GLY A 1 72 ? -12.177 -15.513 28.734 1.00 94.00 72 GLY A O 1
ATOM 491 N N . GLN A 1 73 ? -14.415 -15.624 28.786 1.00 93.75 73 GLN A N 1
ATOM 492 C CA . GLN A 1 73 ? -14.429 -17.066 28.555 1.00 93.75 73 GLN A CA 1
ATOM 493 C C . GLN A 1 73 ? -13.736 -17.411 27.237 1.00 93.75 73 GLN A C 1
ATOM 495 O O . GLN A 1 73 ? -13.827 -16.690 26.244 1.00 93.75 73 GLN A O 1
ATOM 500 N N . ARG A 1 74 ? -13.039 -18.553 27.229 1.00 87.75 74 ARG A N 1
ATOM 501 C CA . ARG A 1 74 ? -12.307 -19.061 26.055 1.00 87.75 74 ARG A CA 1
ATOM 502 C C . ARG A 1 74 ? -11.233 -18.089 25.538 1.00 87.75 74 ARG A C 1
ATOM 504 O O . ARG A 1 74 ? -10.919 -18.096 24.353 1.00 87.75 74 ARG A O 1
ATOM 511 N N . GLY A 1 75 ? -10.674 -17.259 26.424 1.00 87.75 75 GLY A N 1
ATOM 512 C CA . GLY A 1 75 ? -9.631 -16.291 26.076 1.00 87.75 75 GLY A CA 1
ATOM 513 C C . GLY A 1 75 ? -10.148 -15.091 25.280 1.00 87.75 75 GLY A C 1
ATOM 514 O O . GLY A 1 75 ? -9.364 -14.392 24.639 1.00 87.75 75 GLY A O 1
ATOM 515 N N . ALA A 1 76 ? -11.463 -14.856 25.285 1.00 90.19 76 ALA A N 1
ATOM 516 C CA . ALA A 1 76 ? -12.038 -13.662 24.696 1.00 90.19 76 ALA A CA 1
ATOM 517 C C . ALA A 1 76 ? -11.537 -12.408 25.446 1.00 90.19 76 ALA A C 1
ATOM 519 O O . ALA A 1 76 ? -11.505 -12.397 26.676 1.00 90.19 76 ALA A O 1
ATOM 520 N N . PRO A 1 77 ? -11.147 -11.332 24.741 1.00 91.50 77 PRO A N 1
ATOM 521 C CA . PRO A 1 77 ? -10.839 -10.063 25.390 1.00 91.50 77 PRO A CA 1
ATOM 522 C C . PRO A 1 77 ? -12.073 -9.519 26.113 1.00 91.50 77 PRO A C 1
ATOM 524 O O . PRO A 1 77 ? -13.166 -9.528 25.537 1.00 91.50 77 PRO A O 1
ATOM 527 N N . ILE A 1 78 ? -11.886 -9.034 27.340 1.00 96.56 78 ILE A N 1
ATOM 528 C CA . ILE A 1 78 ? -12.949 -8.415 28.136 1.00 96.56 78 ILE A CA 1
ATOM 529 C C . ILE A 1 78 ? -13.044 -6.946 27.732 1.00 96.56 78 ILE A C 1
ATOM 531 O O . ILE A 1 78 ? -12.161 -6.155 28.054 1.00 96.56 78 ILE A O 1
ATOM 535 N N . TYR A 1 79 ? -14.097 -6.597 26.999 1.00 96.00 79 TYR A N 1
ATOM 536 C CA . TYR A 1 79 ? -14.358 -5.218 26.576 1.00 96.00 79 TYR A CA 1
ATOM 537 C C . TYR A 1 79 ? -15.829 -4.806 26.713 1.00 96.00 79 TYR A C 1
ATOM 539 O O . TYR A 1 79 ? -16.170 -3.662 26.423 1.00 96.00 79 TYR A O 1
ATOM 547 N N . LEU A 1 80 ? -16.704 -5.714 27.154 1.00 97.56 80 LEU A N 1
ATOM 548 C CA . LEU A 1 80 ? -18.082 -5.403 27.518 1.00 97.56 80 LEU A CA 1
ATOM 549 C C . LEU A 1 80 ? -18.205 -5.460 29.038 1.00 97.56 80 LEU A C 1
ATOM 551 O O . LEU A 1 80 ? -17.936 -6.486 29.641 1.00 97.56 80 LEU A O 1
ATOM 555 N N . SER A 1 81 ? -18.603 -4.367 29.670 1.00 97.00 81 SER A N 1
ATOM 556 C CA . SER A 1 81 ? -18.916 -4.321 31.097 1.00 97.00 81 SER A CA 1
ATOM 557 C C . SER A 1 81 ? -20.430 -4.274 31.325 1.00 97.00 81 SER A C 1
ATOM 559 O O . SER A 1 81 ? -21.227 -4.297 30.382 1.00 97.00 81 SER A O 1
ATOM 561 N N . ASP A 1 82 ? -20.829 -4.121 32.588 1.00 96.69 82 ASP A N 1
ATOM 562 C CA . ASP A 1 82 ? -22.227 -3.942 33.001 1.00 96.69 82 ASP A CA 1
ATOM 563 C C . ASP A 1 82 ? -22.850 -2.603 32.553 1.00 96.69 82 ASP A C 1
ATOM 565 O O . ASP A 1 82 ? -24.038 -2.372 32.772 1.00 96.69 82 ASP A O 1
ATOM 569 N N . SER A 1 83 ? -22.074 -1.713 31.922 1.00 98.00 83 SER A N 1
ATOM 570 C CA . SER A 1 83 ? -22.558 -0.441 31.374 1.00 98.00 83 SER A CA 1
ATOM 571 C C . SER A 1 83 ? -21.889 -0.079 30.047 1.00 98.00 83 SER A C 1
ATOM 573 O O . SER A 1 83 ? -20.809 -0.576 29.702 1.00 98.00 83 SER A O 1
ATOM 575 N N . GLY A 1 84 ? -22.518 0.827 29.294 1.00 97.94 84 GLY A N 1
ATOM 576 C CA . GLY A 1 84 ? -21.938 1.347 28.058 1.00 97.94 84 GLY A CA 1
ATOM 577 C C . GLY A 1 84 ? -20.655 2.128 28.323 1.00 97.94 84 GLY A C 1
ATOM 578 O O . GLY A 1 84 ? -19.677 1.971 27.598 1.00 97.94 84 GLY A O 1
ATOM 579 N N . GLU A 1 85 ? -20.615 2.912 29.398 1.00 98.38 85 GLU A N 1
ATOM 580 C CA . GLU A 1 85 ? -19.450 3.696 29.799 1.00 98.38 85 GLU A CA 1
ATOM 581 C C . GLU A 1 85 ? -18.269 2.809 30.185 1.00 98.38 85 GLU A C 1
ATOM 583 O O . GLU A 1 85 ? -17.141 3.081 29.775 1.00 98.38 85 GLU A O 1
ATOM 588 N N . GLY A 1 86 ? -18.511 1.744 30.955 1.00 98.12 86 GLY A N 1
ATOM 589 C CA . GLY A 1 86 ? -17.445 0.824 31.336 1.00 98.12 86 GLY A CA 1
ATOM 590 C C . GLY A 1 86 ? -16.913 0.047 30.129 1.00 98.12 86 GLY A C 1
ATOM 591 O O . GLY A 1 86 ? -15.701 -0.093 29.992 1.00 98.12 86 GLY A O 1
ATOM 592 N N . SER A 1 87 ? -17.791 -0.350 29.202 1.00 98.38 87 SER A N 1
ATOM 593 C CA . SER A 1 87 ? -17.400 -1.004 27.947 1.00 98.38 87 SER A CA 1
ATOM 594 C C . SER A 1 87 ? -16.579 -0.076 27.057 1.00 98.38 87 SER A C 1
ATOM 596 O O . SER A 1 87 ? -15.544 -0.467 26.528 1.00 98.38 87 SER A O 1
ATOM 598 N N . TYR A 1 88 ? -17.001 1.183 26.934 1.00 98.25 88 TYR A N 1
ATOM 599 C CA . TYR A 1 88 ? -16.263 2.196 26.188 1.00 98.25 88 TYR A CA 1
ATOM 600 C C . TYR A 1 88 ? -14.852 2.383 26.754 1.00 98.25 88 TYR A C 1
ATOM 602 O O . TYR A 1 88 ? -13.874 2.309 26.015 1.00 98.25 88 TYR A O 1
ATOM 610 N N . ASN A 1 89 ? -14.743 2.582 28.073 1.00 97.50 89 ASN A N 1
ATOM 611 C CA . ASN A 1 89 ? -13.455 2.776 28.738 1.00 97.50 89 ASN A CA 1
ATOM 612 C C . ASN A 1 89 ? -12.560 1.529 28.594 1.00 97.50 89 ASN A C 1
ATOM 614 O O . ASN A 1 89 ? -11.351 1.657 28.410 1.00 97.50 89 ASN A O 1
ATOM 618 N N . ALA A 1 90 ? -13.144 0.326 28.643 1.00 96.88 90 ALA A N 1
ATOM 619 C CA . ALA A 1 90 ? -12.417 -0.918 28.412 1.00 96.88 90 ALA A CA 1
ATOM 620 C C . ALA A 1 90 ? -11.868 -0.997 26.979 1.00 96.88 90 ALA A C 1
ATOM 622 O O . ALA A 1 90 ? -10.699 -1.323 26.797 1.00 96.88 90 ALA A O 1
ATOM 623 N N . ILE A 1 91 ? -12.672 -0.646 25.968 1.00 96.94 91 ILE A N 1
ATOM 624 C CA . ILE A 1 91 ? -12.227 -0.614 24.568 1.00 96.94 91 ILE A CA 1
ATOM 625 C C . ILE A 1 91 ? -11.127 0.432 24.353 1.00 96.94 91 ILE A C 1
ATOM 627 O O . ILE A 1 91 ? -10.140 0.143 23.682 1.00 96.94 91 ILE A O 1
ATOM 631 N N . GLU A 1 92 ? -11.265 1.624 24.932 1.00 95.00 92 GLU A N 1
ATOM 632 C CA . GLU A 1 92 ? -10.249 2.679 24.854 1.00 95.00 92 GLU A CA 1
ATOM 633 C C . GLU A 1 92 ? -8.904 2.238 25.455 1.00 95.00 92 GLU A C 1
ATOM 635 O O . GLU A 1 92 ? -7.847 2.591 24.932 1.00 95.00 92 GLU A O 1
ATOM 640 N N . GLY A 1 93 ? -8.934 1.409 26.503 1.00 89.88 93 GLY A N 1
ATOM 641 C CA . GLY A 1 93 ? -7.740 0.809 27.101 1.00 89.88 93 GLY A CA 1
ATOM 642 C C . GLY A 1 93 ? -7.052 -0.254 26.235 1.00 89.88 93 GLY A C 1
ATOM 643 O O . GLY A 1 93 ? -5.912 -0.625 26.521 1.00 89.88 93 GLY A O 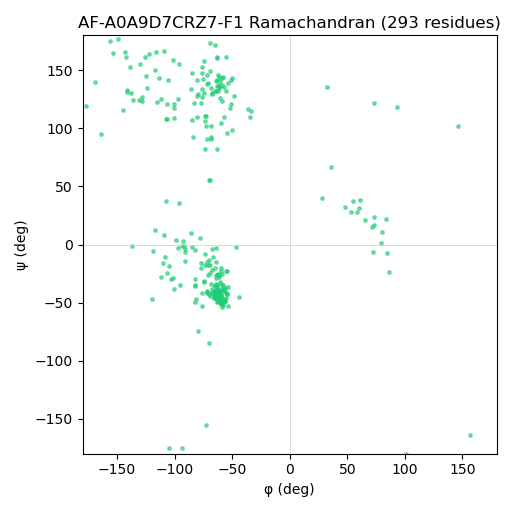1
ATOM 644 N N . ILE A 1 94 ? -7.703 -0.746 25.174 1.00 87.56 94 ILE A N 1
ATOM 645 C CA . ILE A 1 94 ? -7.145 -1.759 24.274 1.00 87.56 94 ILE A CA 1
ATOM 646 C C . ILE A 1 94 ? -6.620 -1.085 23.003 1.00 87.56 94 ILE A C 1
ATOM 648 O O . ILE A 1 94 ? -7.371 -0.649 22.128 1.00 87.56 94 ILE A O 1
ATOM 652 N N . SER A 1 95 ? -5.293 -1.054 22.872 1.00 86.00 95 SER A N 1
ATOM 653 C CA . SER A 1 95 ? -4.625 -0.448 21.718 1.00 86.00 95 SER A CA 1
ATOM 654 C C . SER A 1 95 ? -5.105 -1.047 20.388 1.00 86.00 95 SER A C 1
ATOM 656 O O . SER A 1 95 ? -5.182 -2.266 20.220 1.00 86.00 95 SER A O 1
ATOM 658 N N . GLY A 1 96 ? -5.432 -0.171 19.435 1.00 82.44 96 GLY A N 1
ATOM 659 C CA . GLY A 1 96 ? -5.853 -0.529 18.078 1.00 82.44 96 GLY A CA 1
ATOM 660 C C . GLY A 1 96 ? -7.339 -0.858 17.900 1.00 82.44 96 GLY A C 1
ATOM 661 O O . GLY A 1 96 ? -7.773 -0.995 16.760 1.00 82.44 96 GLY A O 1
ATOM 662 N N . TYR A 1 97 ? -8.142 -0.961 18.968 1.00 92.94 97 TYR A N 1
ATOM 663 C CA . TYR A 1 97 ? -9.585 -1.229 18.826 1.00 92.94 97 TYR A CA 1
ATOM 664 C C . TYR A 1 97 ? -10.341 -0.014 18.288 1.00 92.94 97 TYR A C 1
ATOM 666 O O . TYR A 1 97 ? -11.198 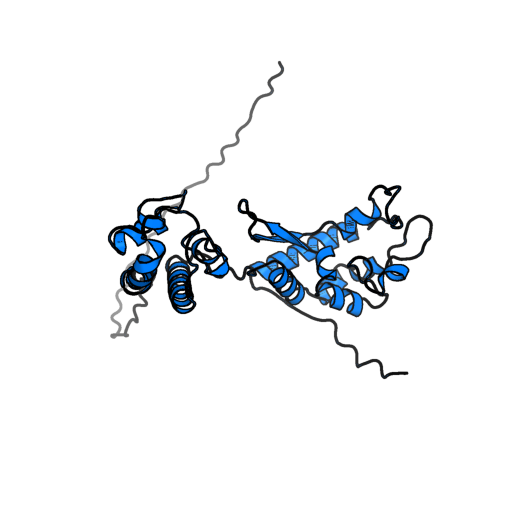-0.159 17.415 1.00 92.94 97 TYR A O 1
ATOM 674 N N . ILE A 1 98 ? -9.981 1.180 18.756 1.00 93.81 98 ILE A N 1
ATOM 675 C CA . ILE A 1 98 ? -10.444 2.441 18.182 1.00 93.81 98 ILE A CA 1
ATOM 676 C C . ILE A 1 98 ? -9.531 2.789 17.000 1.00 93.81 98 ILE A C 1
ATOM 678 O O . ILE A 1 98 ? -8.465 3.380 17.160 1.00 93.81 98 ILE A O 1
ATOM 682 N N . ALA A 1 99 ? -9.938 2.363 15.809 1.00 89.00 99 ALA A N 1
ATOM 683 C CA . ALA A 1 99 ? -9.244 2.591 14.546 1.00 89.00 99 ALA A CA 1
ATOM 684 C C . ALA A 1 99 ? -10.268 2.681 13.406 1.00 89.00 99 ALA A C 1
ATOM 686 O O . ALA A 1 99 ? -11.461 2.474 13.622 1.00 89.00 99 ALA A O 1
ATOM 687 N N . ALA A 1 100 ? -9.811 2.950 12.179 1.00 85.62 100 ALA A N 1
ATOM 688 C CA . ALA A 1 100 ? -10.672 2.857 10.999 1.00 85.62 100 ALA A CA 1
ATOM 689 C C . ALA A 1 100 ? -11.411 1.506 10.970 1.00 85.62 100 ALA A C 1
ATOM 691 O O . ALA A 1 100 ? -10.790 0.496 11.310 1.00 85.62 100 ALA A O 1
ATOM 692 N N . PRO A 1 101 ? -12.675 1.440 10.515 1.00 88.56 101 PRO A N 1
ATOM 693 C CA . PRO A 1 101 ? -13.412 0.184 10.365 1.00 88.56 101 PRO A CA 1
ATOM 694 C C . PRO A 1 101 ? -12.612 -0.960 9.737 1.00 88.56 101 PRO A C 1
ATOM 696 O O . PRO A 1 101 ? -12.588 -2.071 10.251 1.00 88.56 101 PRO A O 1
ATOM 699 N N . THR A 1 102 ? -11.879 -0.670 8.663 1.00 79.56 102 THR A N 1
ATOM 700 C CA . THR A 1 102 ? -11.059 -1.644 7.931 1.00 79.56 102 THR A CA 1
ATOM 701 C C . THR A 1 102 ? -9.817 -2.099 8.696 1.00 79.56 102 THR A C 1
ATOM 703 O O . THR A 1 102 ? -9.244 -3.132 8.360 1.00 79.56 102 THR A O 1
ATOM 706 N N . SER A 1 103 ? -9.395 -1.361 9.723 1.00 78.75 103 SER A N 1
ATOM 707 C CA . SER A 1 103 ? -8.197 -1.617 10.532 1.00 78.75 103 SER A CA 1
ATOM 708 C C . SER A 1 103 ? -8.508 -2.070 11.963 1.00 78.75 103 SER A C 1
ATOM 710 O O . SER A 1 103 ? -7.619 -2.579 12.637 1.00 78.75 103 SER A O 1
ATOM 712 N N . SER A 1 104 ? -9.743 -1.887 12.440 1.00 90.12 104 SER A N 1
ATOM 713 C CA . SER A 1 104 ? -10.127 -2.218 13.812 1.00 90.12 104 SER A CA 1
ATOM 714 C C . SER A 1 104 ? -10.304 -3.732 13.995 1.00 90.12 104 SER A C 1
ATOM 716 O O . SER A 1 104 ? -11.121 -4.345 13.296 1.00 90.12 104 SER A O 1
ATOM 718 N N . PRO A 1 105 ? -9.645 -4.355 14.993 1.00 87.88 105 PRO A N 1
ATOM 719 C CA . PRO A 1 105 ? -9.891 -5.746 15.368 1.00 87.88 105 PRO A CA 1
ATOM 720 C C . PRO A 1 105 ? -11.353 -6.055 15.713 1.00 87.88 105 PRO A C 1
ATOM 722 O O . PRO A 1 105 ? -11.761 -7.209 15.597 1.00 87.88 105 PRO A O 1
ATOM 725 N N . LEU A 1 106 ? -12.154 -5.053 16.099 1.00 91.00 106 LEU A N 1
ATOM 726 C CA . LEU A 1 106 ? -13.591 -5.225 16.340 1.00 91.00 106 LEU A CA 1
ATOM 727 C C . LEU A 1 106 ? -14.351 -5.611 15.063 1.00 91.00 106 LEU A C 1
ATOM 729 O O . LEU A 1 106 ? -15.360 -6.301 15.145 1.00 91.00 106 LEU A O 1
ATOM 733 N N . ARG A 1 107 ? -13.863 -5.194 13.889 1.00 89.19 107 ARG A N 1
ATOM 734 C CA . ARG A 1 107 ? -14.461 -5.496 12.579 1.00 89.19 107 ARG A CA 1
ATOM 735 C C . ARG A 1 107 ? -13.721 -6.583 11.816 1.00 89.19 107 ARG A C 1
ATOM 737 O O . ARG A 1 107 ? -14.345 -7.329 11.073 1.00 89.19 107 ARG A O 1
ATOM 744 N N . GLN A 1 108 ? -12.411 -6.702 12.023 1.00 79.88 108 GLN A N 1
ATOM 745 C CA . GLN A 1 108 ? -11.597 -7.728 11.367 1.00 79.88 108 GLN A CA 1
ATOM 746 C C . GLN A 1 108 ? -11.816 -9.136 11.935 1.00 79.88 108 GLN A C 1
ATOM 748 O O . GLN A 1 108 ? -11.453 -10.120 11.289 1.00 79.88 108 GLN A O 1
ATOM 753 N N . LYS A 1 109 ? -12.388 -9.273 13.137 1.00 67.25 109 LYS A N 1
ATOM 754 C CA . LYS A 1 109 ? -12.682 -10.596 13.689 1.00 67.25 109 LYS A CA 1
ATOM 755 C C . LYS A 1 109 ? -13.873 -11.232 12.964 1.00 67.25 109 LYS A C 1
ATOM 757 O O . LYS A 1 109 ? -15.008 -10.794 13.108 1.00 67.25 109 LYS A O 1
ATOM 762 N N . GLY A 1 110 ? -13.577 -12.281 12.193 1.00 61.22 110 GLY A N 1
ATOM 763 C CA . GLY A 1 110 ? -14.558 -13.139 11.525 1.00 61.22 110 GLY A CA 1
ATOM 764 C C . GLY A 1 110 ? -15.313 -14.069 12.485 1.00 61.22 110 GLY A C 1
ATOM 765 O O . GLY A 1 110 ? -15.433 -13.796 13.683 1.00 61.22 110 GLY A O 1
ATOM 766 N N . LEU A 1 111 ? -15.818 -15.191 11.954 1.00 50.56 111 LEU A N 1
ATOM 767 C CA . LEU A 1 111 ? -16.524 -16.210 12.739 1.00 50.56 111 LEU A CA 1
ATOM 768 C C . LEU A 1 111 ? -15.594 -16.764 13.836 1.00 50.56 111 LEU A C 1
ATOM 770 O O . LEU A 1 111 ? -14.673 -17.533 13.567 1.00 50.56 111 LEU A O 1
ATOM 774 N N . HIS A 1 112 ? -15.818 -16.345 15.077 1.00 70.50 112 HIS A N 1
ATOM 775 C CA . HIS A 1 112 ? -15.249 -16.967 16.268 1.00 70.50 112 HIS A CA 1
ATOM 776 C C . HIS A 1 112 ? -16.262 -17.995 16.795 1.00 70.50 112 HIS A C 1
ATOM 778 O O . HIS A 1 112 ? -17.290 -18.232 16.169 1.00 70.50 112 HIS A O 1
ATOM 784 N N . SER A 1 113 ? -16.018 -18.641 17.938 1.00 73.88 113 SER A N 1
ATOM 785 C CA . SER A 1 113 ? -16.999 -19.594 18.493 1.00 73.88 113 SER A CA 1
ATOM 786 C C . SER A 1 113 ? -18.342 -18.954 18.897 1.00 73.88 113 SER A C 1
ATOM 788 O O . SER A 1 113 ? -19.229 -19.672 19.351 1.00 73.88 113 SER A O 1
ATOM 790 N N . GLY A 1 114 ? -18.468 -17.628 18.779 1.00 75.19 114 GLY A N 1
ATOM 791 C CA . GLY A 1 114 ? -19.702 -16.865 18.923 1.00 75.19 114 GLY A CA 1
ATOM 792 C C . GLY A 1 114 ? -20.192 -16.317 17.574 1.00 75.19 114 GLY A C 1
ATOM 793 O O . GLY A 1 114 ? -19.451 -16.327 16.587 1.00 75.19 114 GLY A O 1
ATOM 794 N N . PRO A 1 115 ? -21.445 -15.845 17.507 1.00 83.69 115 PRO A N 1
ATOM 795 C CA . PRO A 1 115 ? -21.980 -15.251 16.290 1.00 83.69 115 PRO A CA 1
ATOM 796 C C . PRO A 1 115 ? -21.165 -14.013 15.891 1.00 83.69 115 PRO A C 1
ATOM 798 O O . PRO A 1 115 ? -20.761 -13.214 16.737 1.00 83.69 115 PRO A O 1
ATOM 801 N N . GLY A 1 116 ? -20.937 -13.845 14.587 1.00 86.12 116 GLY A N 1
ATOM 802 C CA . GLY A 1 116 ? -20.430 -12.582 14.052 1.00 86.12 116 GLY A CA 1
ATOM 803 C C . GLY A 1 116 ? -21.442 -11.448 14.242 1.00 86.12 116 GLY A C 1
ATOM 804 O O . GLY A 1 116 ? -22.592 -11.676 14.626 1.00 86.12 116 GLY A O 1
ATOM 805 N N . PHE A 1 117 ? -21.026 -10.216 13.947 1.00 89.31 117 PHE A N 1
ATOM 806 C CA . PHE A 1 117 ? -21.974 -9.106 13.880 1.00 89.31 117 PHE A CA 1
ATOM 807 C C . PHE A 1 117 ? -23.014 -9.371 12.791 1.00 89.31 117 PHE A C 1
ATOM 809 O O . PHE A 1 117 ? -22.673 -9.793 11.687 1.00 89.31 117 PHE A O 1
ATOM 816 N N . THR A 1 118 ? -24.276 -9.084 13.100 1.00 90.38 118 THR A N 1
ATOM 817 C CA . THR A 1 118 ? -25.292 -8.860 12.062 1.00 90.38 118 THR A CA 1
ATOM 818 C C . THR A 1 118 ? -24.915 -7.631 11.231 1.00 90.38 118 THR A C 1
ATOM 820 O O . THR A 1 118 ? -24.167 -6.774 11.709 1.00 90.38 118 THR A O 1
ATOM 823 N N . ASP A 1 119 ? -25.463 -7.497 10.023 1.00 89.69 119 ASP A N 1
ATOM 824 C CA . ASP A 1 119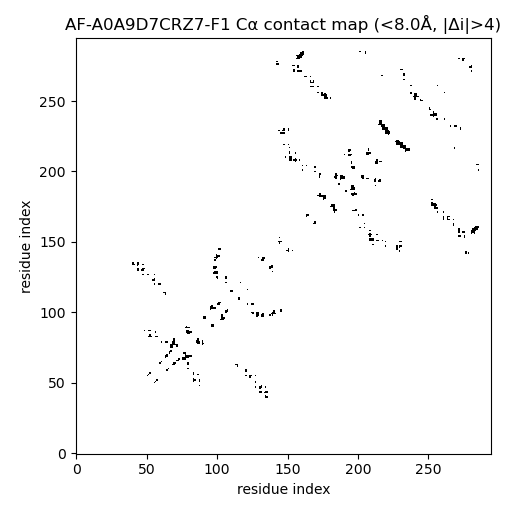 ? -25.184 -6.341 9.157 1.00 89.69 119 ASP A CA 1
ATOM 825 C C . ASP A 1 119 ? -25.485 -5.014 9.874 1.00 89.69 119 ASP A C 1
ATOM 827 O O . ASP A 1 119 ? -24.626 -4.135 9.945 1.00 89.69 119 ASP A O 1
ATOM 831 N N . ALA A 1 120 ? -26.639 -4.924 10.546 1.00 92.31 120 ALA A N 1
ATOM 832 C CA . ALA A 1 120 ? -27.034 -3.747 11.322 1.00 92.31 120 ALA A CA 1
ATOM 833 C C . ALA A 1 120 ? -26.073 -3.435 12.489 1.00 92.31 120 ALA A C 1
ATOM 835 O O . ALA A 1 120 ? -25.742 -2.276 12.737 1.00 92.31 120 ALA A O 1
ATOM 836 N N . GLN A 1 121 ? -25.586 -4.455 13.208 1.00 93.50 121 GLN A N 1
ATOM 837 C CA . GLN A 1 121 ? -24.562 -4.259 14.246 1.00 93.50 121 GLN A CA 1
ATOM 838 C C . GLN A 1 121 ? -23.242 -3.771 13.640 1.00 93.50 121 GLN A C 1
ATOM 840 O O . GLN A 1 121 ? -22.601 -2.882 14.201 1.00 93.50 121 GLN A O 1
ATOM 845 N N . GLY A 1 122 ? -22.851 -4.328 12.492 1.00 91.69 122 GLY A N 1
ATOM 846 C CA . GLY A 1 122 ? -21.656 -3.922 11.765 1.00 91.69 122 GLY A CA 1
ATOM 847 C C . GLY A 1 122 ? -21.692 -2.455 11.349 1.00 91.69 122 GLY A C 1
ATOM 848 O O . GLY A 1 122 ? -20.725 -1.739 11.592 1.00 91.69 122 GLY A O 1
ATOM 849 N N . GLU A 1 123 ? -22.818 -1.989 10.810 1.00 90.69 123 GLU A N 1
ATOM 850 C CA . GLU A 1 123 ? -23.014 -0.587 10.422 1.00 90.69 123 GLU A CA 1
ATOM 851 C C . GLU A 1 123 ? -22.908 0.377 11.612 1.00 90.69 123 GLU A C 1
ATOM 853 O O . GLU A 1 123 ? -22.286 1.437 11.500 1.00 90.69 123 GLU A O 1
ATOM 858 N N . LEU A 1 124 ? -23.469 0.009 12.771 1.00 96.25 124 LEU A N 1
ATOM 859 C CA . LEU A 1 124 ? -23.364 0.813 13.992 1.00 96.25 124 LEU A CA 1
ATOM 860 C C . LEU A 1 124 ? -21.914 0.921 14.476 1.00 96.25 124 LEU A C 1
ATOM 862 O O . LEU A 1 124 ? -21.462 2.021 14.804 1.00 96.25 124 LEU A O 1
ATOM 866 N N . VAL A 1 125 ? -21.177 -0.194 14.495 1.00 95.69 125 VAL A N 1
ATOM 867 C CA . VAL A 1 125 ? -19.758 -0.202 14.882 1.00 95.69 125 VAL A CA 1
ATOM 868 C C . VAL A 1 125 ? -18.923 0.595 13.879 1.00 95.69 125 VAL A C 1
ATOM 870 O O . VAL A 1 125 ? -18.102 1.407 14.296 1.00 95.69 125 VAL A O 1
ATOM 873 N N . ASP A 1 126 ? -19.161 0.442 12.574 1.00 92.69 126 ASP A N 1
ATOM 874 C CA . ASP A 1 126 ? -18.444 1.189 11.535 1.00 92.69 126 ASP A CA 1
ATOM 875 C C . ASP A 1 126 ? -18.679 2.694 11.646 1.00 92.69 126 ASP A C 1
ATOM 877 O O . ASP A 1 126 ? -17.739 3.485 11.533 1.00 92.69 126 ASP A O 1
ATOM 881 N N . LYS A 1 127 ? -19.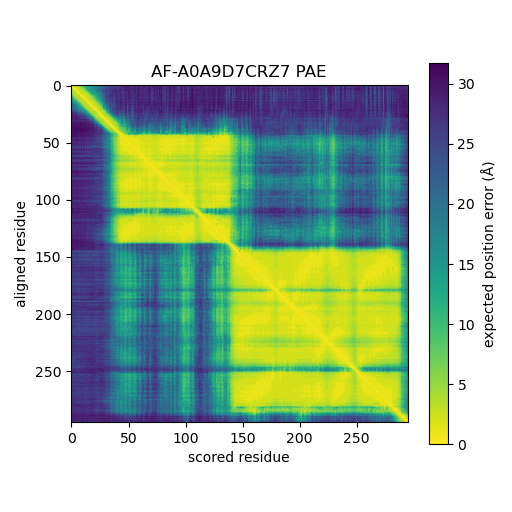929 3.101 11.893 1.00 94.94 127 LYS A N 1
ATOM 882 C CA . LYS A 1 127 ? -20.281 4.503 12.119 1.00 94.94 127 LYS A CA 1
ATOM 883 C C . LYS A 1 127 ? -19.571 5.057 13.350 1.00 94.94 127 LYS A C 1
ATOM 885 O O . LYS A 1 127 ? -18.951 6.112 13.252 1.00 94.94 127 LYS A O 1
ATOM 890 N N . TRP A 1 128 ? -19.615 4.347 14.475 1.00 96.88 128 TRP A N 1
ATOM 891 C CA . TRP A 1 128 ? -18.930 4.769 15.697 1.00 96.88 128 TRP A CA 1
ATOM 892 C C . TRP A 1 128 ? -17.412 4.881 15.506 1.00 96.88 128 TRP A C 1
ATOM 894 O O . TRP A 1 128 ? -16.834 5.915 15.828 1.00 96.88 128 TRP A O 1
ATOM 904 N N . LEU A 1 129 ? -16.770 3.872 14.913 1.00 94.31 129 LEU A N 1
ATOM 905 C CA . LEU A 1 129 ? -15.328 3.887 14.661 1.00 94.31 129 LEU A CA 1
ATOM 906 C C . LEU A 1 129 ? -14.911 5.054 13.758 1.00 94.31 129 LEU A C 1
ATOM 908 O O . LEU A 1 129 ? -13.896 5.692 14.024 1.00 94.31 129 LEU A O 1
ATOM 912 N N . LYS A 1 130 ? -15.707 5.391 12.732 1.00 90.12 130 LYS A N 1
ATOM 913 C CA . LYS A 1 130 ? -15.488 6.596 11.909 1.00 90.12 130 LYS A CA 1
ATOM 914 C C . LYS A 1 130 ? -15.602 7.883 12.732 1.00 90.12 130 LYS A C 1
ATOM 916 O O . LYS A 1 130 ? -14.796 8.790 12.542 1.00 90.12 130 LYS A O 1
ATOM 921 N N . MET A 1 131 ? -16.573 7.968 13.647 1.00 93.19 131 MET A N 1
ATOM 922 C CA . MET A 1 131 ? -16.709 9.118 14.550 1.00 93.19 131 MET A CA 1
ATOM 923 C C . MET A 1 131 ? -15.484 9.259 15.458 1.00 93.19 131 MET A C 1
ATOM 925 O O . MET A 1 131 ? -14.910 10.341 15.515 1.00 93.19 131 MET A O 1
ATOM 929 N N . GLU A 1 132 ? -15.041 8.178 16.104 1.00 94.50 132 GLU A N 1
ATOM 930 C CA . GLU A 1 132 ? -13.853 8.177 16.969 1.00 94.50 132 GLU A CA 1
ATOM 931 C C . GLU A 1 132 ? -12.590 8.594 16.227 1.00 94.50 132 GLU A C 1
ATOM 933 O O . GLU A 1 132 ? -11.815 9.420 16.703 1.00 94.50 132 GLU A O 1
ATOM 938 N N . VAL A 1 133 ? -12.395 8.020 15.042 1.00 88.44 133 VAL A N 1
ATOM 939 C CA . VAL A 1 133 ? -11.289 8.336 14.147 1.00 88.44 133 VAL A CA 1
ATOM 940 C C . VAL A 1 133 ? -11.219 9.833 13.874 1.00 88.44 133 VAL A C 1
ATOM 942 O O . VAL A 1 133 ? -10.179 10.451 14.104 1.00 88.44 133 VAL A O 1
ATOM 945 N N . ASN A 1 134 ? -12.342 10.412 13.442 1.00 84.44 134 ASN A N 1
ATOM 946 C CA . ASN A 1 134 ? -12.425 11.823 13.094 1.00 84.44 134 ASN A CA 1
ATOM 947 C C . ASN A 1 134 ? -12.196 12.692 14.333 1.00 84.44 134 ASN A C 1
ATOM 949 O O . ASN A 1 134 ? -11.412 13.639 14.300 1.00 84.44 134 ASN A O 1
ATOM 953 N N . ALA A 1 135 ? -12.846 12.337 15.440 1.00 88.81 135 ALA A N 1
ATOM 954 C CA . ALA A 1 135 ? -12.821 13.092 16.681 1.00 88.81 135 ALA A CA 1
ATOM 955 C C . ALA A 1 135 ? -11.430 13.150 17.322 1.00 88.81 135 ALA A C 1
ATOM 957 O O . ALA A 1 135 ? -10.964 14.198 17.774 1.00 88.81 135 ALA A O 1
ATOM 958 N N . ARG A 1 136 ? -10.731 12.015 17.323 1.00 87.69 136 ARG A N 1
ATOM 959 C CA . ARG A 1 136 ? -9.376 11.892 17.863 1.00 87.69 136 ARG A CA 1
ATOM 960 C C . ARG A 1 136 ? -8.305 12.345 16.875 1.00 87.69 136 ARG A C 1
ATOM 962 O O . ARG A 1 136 ? -7.128 12.335 17.228 1.00 87.69 136 ARG A O 1
ATOM 969 N N . LYS A 1 137 ? -8.693 12.697 15.641 1.00 80.81 137 LYS A N 1
ATOM 970 C CA . LYS A 1 137 ? -7.774 12.894 14.510 1.00 80.81 137 LYS A CA 1
ATOM 971 C C . LYS A 1 137 ? -6.799 11.724 14.389 1.00 80.81 137 LYS A C 1
ATOM 973 O O . LYS A 1 137 ? -5.646 11.895 13.992 1.00 80.81 137 LYS A O 1
ATOM 978 N N . LEU A 1 138 ? -7.267 10.530 14.769 1.00 76.75 138 LEU A N 1
ATOM 979 C CA . LEU A 1 138 ? -6.572 9.317 14.395 1.00 76.75 138 LEU A CA 1
ATOM 980 C C . LEU A 1 138 ? -6.610 9.319 12.884 1.00 76.75 138 LEU A C 1
ATOM 982 O O . LEU A 1 138 ? -7.584 9.762 12.274 1.00 76.75 138 LEU A O 1
ATOM 986 N N . SER A 1 139 ? -5.546 8.845 12.275 1.00 62.25 139 SER A N 1
ATOM 987 C CA . SER A 1 139 ? -5.481 8.686 10.836 1.00 62.25 139 SER A CA 1
ATOM 988 C C . SER A 1 139 ? -6.418 7.551 10.399 1.00 62.25 139 SER A C 1
ATOM 990 O O . SER A 1 139 ? -5.995 6.548 9.849 1.00 62.25 139 SER A O 1
ATOM 992 N N . GLY A 1 140 ? -7.703 7.604 10.735 1.00 49.22 140 GLY A N 1
ATOM 993 C CA . GLY A 1 140 ? -8.654 6.606 10.300 1.00 49.22 140 GLY A CA 1
ATOM 994 C C . GLY A 1 140 ? -9.190 6.945 8.927 1.00 49.22 140 GLY A C 1
ATOM 995 O O . GLY A 1 140 ? -9.206 8.097 8.511 1.00 49.22 140 GLY A O 1
ATOM 996 N N . ASP A 1 141 ? -9.471 5.867 8.205 1.00 51.66 141 ASP A N 1
ATOM 997 C CA . ASP A 1 141 ? -9.296 5.815 6.764 1.00 51.66 141 ASP A CA 1
ATOM 998 C C . ASP A 1 141 ? -8.058 6.632 6.355 1.00 51.66 141 ASP A C 1
ATOM 1000 O O . ASP A 1 141 ? -8.162 7.690 5.749 1.00 51.66 141 ASP A O 1
ATOM 1004 N N . THR A 1 142 ? -6.865 6.171 6.763 1.00 50.69 142 THR A N 1
ATOM 1005 C CA . THR A 1 142 ? -5.535 6.743 6.414 1.00 50.69 142 THR A CA 1
ATOM 1006 C C . THR A 1 142 ? -5.356 7.063 4.910 1.00 50.69 142 THR A C 1
ATOM 1008 O O . THR A 1 142 ? -4.263 7.427 4.489 1.00 50.69 142 THR A O 1
ATOM 1011 N N . GLY A 1 143 ? -6.343 6.784 4.055 1.00 57.84 143 GLY A N 1
ATOM 1012 C CA . GLY A 1 143 ? -6.169 6.511 2.643 1.00 57.84 143 GLY A CA 1
ATOM 1013 C C . GLY A 1 143 ? -5.530 5.141 2.415 1.00 57.84 143 GLY A C 1
ATOM 1014 O O . GLY A 1 143 ? -5.473 4.701 1.259 1.00 57.84 143 GLY A O 1
ATOM 1015 N N . LYS A 1 144 ? -5.085 4.425 3.472 1.00 69.44 144 LYS A N 1
ATOM 1016 C CA . LYS A 1 144 ? -4.490 3.103 3.298 1.00 69.44 144 LYS A CA 1
ATOM 1017 C C . LYS A 1 144 ? -5.546 2.157 2.734 1.00 69.44 144 LYS A C 1
ATOM 1019 O O . LYS A 1 144 ? -6.662 2.079 3.242 1.00 69.44 144 LYS A O 1
ATOM 1024 N N . PRO A 1 145 ? -5.178 1.415 1.692 1.00 80.19 145 PRO A N 1
ATOM 1025 C CA . PRO A 1 145 ? -6.045 0.413 1.103 1.00 80.19 145 PRO A CA 1
ATOM 1026 C C . PRO A 1 145 ? -6.455 -0.664 2.116 1.00 80.19 145 PRO A C 1
ATOM 1028 O O . PRO A 1 145 ? -5.632 -1.091 2.925 1.00 80.19 145 PRO A O 1
ATOM 1031 N N . ALA A 1 146 ? -7.695 -1.153 2.043 1.00 80.31 146 ALA A N 1
ATOM 1032 C CA . ALA A 1 146 ? -8.224 -2.144 2.983 1.00 80.31 146 ALA A CA 1
ATOM 1033 C C . ALA A 1 146 ? -7.544 -3.520 2.864 1.00 80.31 146 ALA A C 1
ATOM 1035 O O . ALA A 1 146 ? -7.590 -4.331 3.786 1.00 80.31 146 ALA A O 1
ATOM 1036 N N . ASN A 1 147 ? -6.934 -3.813 1.715 1.00 85.50 147 ASN A N 1
ATOM 1037 C CA . ASN A 1 147 ? -6.209 -5.051 1.457 1.00 85.50 147 ASN A CA 1
ATOM 1038 C C . ASN A 1 147 ? -5.170 -4.861 0.341 1.00 85.50 147 ASN A C 1
ATOM 1040 O O . ASN A 1 147 ? -5.124 -3.833 -0.336 1.00 85.50 147 ASN A O 1
ATOM 1044 N N . LEU A 1 148 ? -4.374 -5.904 0.098 1.00 90.25 148 LEU A N 1
ATOM 1045 C CA . LEU A 1 148 ? -3.314 -5.894 -0.908 1.00 90.25 148 LEU A CA 1
ATOM 1046 C C . LEU A 1 148 ? -3.804 -5.550 -2.327 1.00 90.25 148 LEU A C 1
ATOM 1048 O O . LEU A 1 148 ? -3.101 -4.862 -3.063 1.00 90.25 148 LEU A O 1
ATOM 1052 N N . ARG A 1 149 ? -4.995 -6.011 -2.732 1.00 92.25 149 ARG A N 1
ATOM 1053 C CA . ARG A 1 149 ? -5.536 -5.747 -4.078 1.00 92.25 149 ARG A CA 1
ATOM 1054 C C . ARG A 1 149 ? -5.904 -4.290 -4.256 1.00 92.25 149 ARG A C 1
ATOM 1056 O O . ARG A 1 149 ? -5.559 -3.703 -5.277 1.00 92.25 149 ARG A O 1
ATOM 1063 N N . GLU A 1 150 ? -6.558 -3.713 -3.257 1.00 91.06 150 GLU A N 1
ATOM 1064 C CA . GLU A 1 150 ? -6.834 -2.282 -3.246 1.00 91.06 150 GLU A CA 1
ATOM 1065 C C . GLU A 1 150 ? -5.527 -1.480 -3.198 1.00 91.06 150 GLU A C 1
ATOM 1067 O O . GLU A 1 150 ? -5.417 -0.451 -3.857 1.00 91.06 150 GLU A O 1
ATOM 1072 N N . GLY A 1 151 ? -4.503 -1.982 -2.496 1.00 94.69 151 GLY A N 1
ATOM 1073 C CA . GLY A 1 151 ? -3.183 -1.357 -2.464 1.00 94.69 151 GLY A CA 1
ATOM 1074 C C . GLY A 1 151 ? -2.514 -1.297 -3.810 1.00 94.69 151 GLY A C 1
ATOM 1075 O O . GLY A 1 151 ? -2.079 -0.228 -4.226 1.00 94.69 151 GLY A O 1
ATOM 1076 N N . PHE A 1 152 ? -2.496 -2.413 -4.525 1.00 97.25 152 PHE A N 1
ATOM 1077 C CA . PHE A 1 152 ? -2.012 -2.426 -5.893 1.00 97.25 152 PHE A CA 1
ATOM 1078 C C . PHE A 1 152 ? -2.817 -1.494 -6.797 1.00 97.25 152 PHE A C 1
ATOM 1080 O O . PHE A 1 152 ? -2.214 -0.740 -7.549 1.00 97.25 152 PHE A O 1
ATOM 1087 N N . LYS A 1 153 ? -4.150 -1.482 -6.689 1.00 96.19 153 LYS A N 1
ATOM 1088 C CA . LYS A 1 153 ? -4.981 -0.567 -7.482 1.00 96.19 153 LYS A CA 1
ATOM 1089 C C . LYS A 1 153 ? -4.602 0.899 -7.232 1.00 96.19 153 LYS A C 1
ATOM 1091 O O . LYS A 1 153 ? -4.287 1.600 -8.185 1.00 96.19 153 LYS A O 1
ATOM 1096 N N . LYS A 1 154 ? -4.546 1.322 -5.964 1.00 95.06 154 LYS A N 1
ATOM 1097 C CA . LYS A 1 154 ? -4.180 2.695 -5.574 1.00 95.06 154 LYS A CA 1
ATOM 1098 C C . LYS A 1 154 ? -2.758 3.066 -5.998 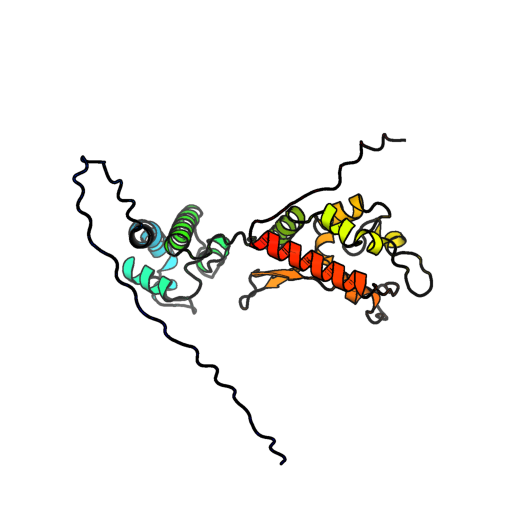1.00 95.06 154 LYS A C 1
ATOM 1100 O O . LYS A 1 154 ? -2.536 4.180 -6.455 1.00 95.06 154 LYS A O 1
ATOM 1105 N N . PHE A 1 155 ? -1.799 2.143 -5.890 1.00 97.25 155 PHE A N 1
ATOM 1106 C CA . PHE A 1 155 ? -0.437 2.386 -6.373 1.00 97.25 155 PHE A CA 1
ATOM 1107 C C . PHE A 1 155 ? -0.417 2.588 -7.889 1.00 97.25 155 PHE A C 1
ATOM 1109 O O . PHE A 1 155 ? 0.169 3.559 -8.353 1.00 97.25 155 PHE A O 1
ATOM 1116 N N . GLY A 1 156 ? -1.095 1.721 -8.649 1.00 97.38 156 GLY A N 1
ATOM 1117 C CA . GLY A 1 156 ? -1.188 1.823 -10.106 1.00 97.38 156 GLY A CA 1
ATOM 1118 C C . GLY A 1 156 ? -1.855 3.114 -10.581 1.00 97.38 156 GLY A C 1
ATOM 1119 O O . GLY A 1 156 ? -1.351 3.751 -11.498 1.00 97.38 156 GLY A O 1
ATOM 1120 N N . GLU A 1 157 ? -2.929 3.545 -9.916 1.00 96.25 157 GLU A N 1
ATOM 1121 C CA . GLU A 1 157 ? -3.591 4.840 -10.157 1.00 96.25 157 GLU A CA 1
ATOM 1122 C C . GLU A 1 157 ? -2.684 6.041 -9.846 1.00 96.25 157 GLU A C 1
ATOM 1124 O O . GLU A 1 157 ? -2.868 7.116 -10.409 1.00 96.25 157 GLU A O 1
ATOM 1129 N N . CYS A 1 158 ? -1.704 5.870 -8.956 1.00 96.88 158 CYS A N 1
ATOM 1130 C CA . CYS A 1 158 ? -0.785 6.928 -8.546 1.00 96.88 158 CYS A CA 1
ATOM 1131 C C . CYS A 1 158 ? 0.494 7.000 -9.395 1.00 96.88 158 CYS A C 1
ATOM 1133 O O . CYS A 1 158 ? 1.232 7.985 -9.314 1.00 96.88 158 CYS A O 1
ATOM 1135 N N . MET A 1 159 ? 0.775 5.960 -10.186 1.00 98.25 159 MET A N 1
ATOM 1136 C CA . MET A 1 159 ? 1.940 5.907 -11.066 1.00 98.25 159 MET A CA 1
ATOM 1137 C C . MET A 1 159 ? 1.880 7.013 -12.127 1.00 98.25 159 MET A C 1
ATOM 1139 O O . MET A 1 159 ? 0.814 7.369 -12.621 1.00 98.25 159 MET A O 1
ATOM 1143 N N . SER A 1 160 ? 3.054 7.527 -12.492 1.00 97.69 160 SER A N 1
ATOM 1144 C CA . SER A 1 160 ? 3.233 8.566 -13.513 1.00 97.69 160 SER A CA 1
ATOM 1145 C C . SER A 1 160 ? 4.011 8.024 -14.709 1.00 97.69 160 SER A C 1
ATOM 1147 O O . SER A 1 160 ? 5.141 7.545 -14.535 1.00 97.69 160 SER A O 1
ATOM 1149 N N . TYR A 1 161 ? 3.432 8.091 -15.911 1.00 97.88 161 TYR A N 1
ATOM 1150 C CA . TYR A 1 161 ? 4.103 7.662 -17.141 1.00 97.88 161 TYR A CA 1
ATOM 1151 C C . TYR A 1 161 ? 5.217 8.624 -17.548 1.00 97.88 161 TYR A C 1
ATOM 1153 O O . TYR A 1 161 ? 6.316 8.201 -17.905 1.00 97.88 161 TYR A O 1
ATOM 1161 N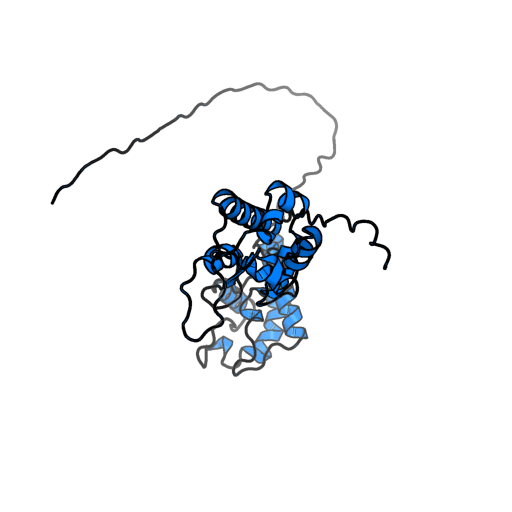 N . LYS A 1 162 ? 4.984 9.930 -17.430 1.00 97.62 162 LYS A N 1
ATOM 1162 C CA . LYS A 1 162 ? 6.002 10.949 -17.676 1.00 97.62 162 LYS A CA 1
ATOM 1163 C C . LYS A 1 162 ? 7.227 10.708 -16.800 1.00 97.62 162 LYS A C 1
ATOM 1165 O O . LYS A 1 162 ? 8.341 10.639 -17.317 1.00 97.62 162 LYS A O 1
ATOM 1170 N N . ARG A 1 163 ? 7.027 10.489 -15.494 1.00 97.81 163 ARG A N 1
ATOM 1171 C CA . ARG A 1 163 ? 8.128 10.206 -14.564 1.00 97.81 163 ARG A CA 1
ATOM 1172 C C . ARG A 1 163 ? 8.834 8.885 -14.883 1.00 97.81 163 ARG A C 1
ATOM 1174 O O . ARG A 1 163 ? 10.051 8.793 -14.749 1.00 97.81 163 ARG A O 1
ATOM 1181 N N . TRP A 1 164 ? 8.089 7.879 -15.341 1.00 98.25 164 TRP A N 1
ATOM 1182 C CA . TRP A 1 164 ? 8.643 6.604 -15.804 1.00 98.25 164 TRP A CA 1
ATOM 1183 C C . TRP A 1 164 ? 9.613 6.795 -16.981 1.00 98.25 164 TRP A C 1
ATOM 1185 O O . TRP A 1 164 ? 10.707 6.227 -16.977 1.00 98.25 164 TRP A O 1
ATOM 1195 N N . MET A 1 165 ? 9.246 7.637 -17.952 1.00 98.12 165 MET A N 1
ATOM 1196 C CA . MET A 1 165 ? 10.092 7.980 -19.100 1.00 98.12 165 MET A CA 1
ATOM 1197 C C . MET A 1 165 ? 11.294 8.851 -18.706 1.00 98.12 165 MET A C 1
ATOM 1199 O O . MET A 1 165 ? 12.407 8.589 -19.154 1.00 98.12 165 MET A O 1
ATOM 1203 N N . GLU A 1 166 ? 11.106 9.853 -17.840 1.00 97.88 166 GLU A N 1
ATOM 1204 C CA . GLU A 1 166 ? 12.195 10.716 -17.342 1.00 97.88 166 GLU A CA 1
ATOM 1205 C C . GLU A 1 166 ? 13.307 9.914 -16.655 1.00 97.88 166 GLU A C 1
ATOM 1207 O O . GLU A 1 166 ? 14.490 10.208 -16.816 1.00 97.88 166 GLU A O 1
ATOM 1212 N N . LEU A 1 167 ? 12.925 8.877 -15.909 1.00 98.31 167 LEU A N 1
ATOM 1213 C CA . LEU A 1 167 ? 13.843 7.973 -15.219 1.00 98.31 167 LEU A CA 1
ATOM 1214 C C . LEU A 1 167 ? 14.349 6.824 -16.109 1.00 98.31 167 LEU A C 1
ATOM 1216 O O . LEU A 1 167 ? 14.982 5.892 -15.605 1.00 98.31 167 LEU A O 1
ATOM 1220 N N . LYS A 1 168 ? 14.082 6.875 -17.420 1.00 98.31 168 LYS A N 1
ATOM 1221 C CA . LYS A 1 168 ? 14.479 5.868 -18.418 1.00 98.31 168 LYS A CA 1
ATOM 1222 C C . LYS A 1 168 ? 14.048 4.439 -18.071 1.00 98.31 168 LYS A C 1
ATOM 1224 O O . LYS A 1 168 ? 14.686 3.461 -18.464 1.00 98.31 168 LYS A O 1
ATOM 1229 N N . LEU A 1 169 ? 12.956 4.276 -17.324 1.00 98.25 169 LEU A N 1
ATOM 1230 C CA . LEU A 1 169 ? 12.478 2.947 -16.931 1.00 98.25 169 LEU A CA 1
ATOM 1231 C C . LEU A 1 169 ? 11.860 2.179 -18.106 1.00 98.25 169 LEU A C 1
ATOM 1233 O O . LEU A 1 169 ? 11.747 0.954 -18.061 1.00 98.25 169 LEU A O 1
ATOM 1237 N N . ASN A 1 170 ? 11.550 2.870 -19.203 1.00 97.44 170 ASN A N 1
ATOM 1238 C CA . ASN A 1 170 ? 11.215 2.263 -20.489 1.00 97.44 170 ASN A CA 1
ATOM 1239 C C . ASN A 1 170 ? 12.334 1.374 -21.056 1.00 97.44 170 ASN A C 1
ATOM 1241 O O . ASN A 1 170 ? 12.040 0.443 -21.800 1.00 97.44 170 ASN A O 1
ATOM 1245 N N . GLU A 1 171 ? 13.596 1.602 -20.690 1.00 97.94 171 GLU A N 1
ATOM 1246 C CA . GLU A 1 171 ? 14.726 0.824 -21.214 1.00 97.94 171 GLU A CA 1
ATOM 1247 C C . GLU A 1 171 ? 14.847 -0.568 -20.572 1.00 97.94 171 GLU A C 1
ATOM 1249 O O . GLU A 1 171 ? 15.499 -1.451 -21.132 1.00 97.94 171 GLU A O 1
ATOM 1254 N N . VAL A 1 172 ? 14.182 -0.815 -19.434 1.00 97.31 172 VAL A N 1
ATOM 1255 C CA . VAL A 1 172 ? 14.253 -2.098 -18.708 1.00 97.31 172 VAL A CA 1
ATOM 1256 C C . VAL A 1 172 ? 13.809 -3.277 -19.580 1.00 97.31 172 VAL A C 1
ATOM 1258 O O . VAL A 1 172 ? 14.384 -4.363 -19.499 1.00 97.31 172 VAL A O 1
ATOM 1261 N N . ALA A 1 173 ? 12.827 -3.062 -20.459 1.00 97.62 173 ALA A N 1
ATOM 1262 C CA . ALA A 1 173 ? 12.350 -4.075 -21.396 1.00 97.62 173 ALA A CA 1
ATOM 1263 C C . ALA A 1 173 ? 13.454 -4.561 -22.354 1.00 97.62 173 ALA A C 1
ATOM 1265 O O . ALA A 1 173 ? 13.471 -5.733 -22.733 1.00 97.62 173 ALA A O 1
ATOM 1266 N N . THR A 1 174 ? 14.394 -3.680 -22.703 1.00 97.69 174 THR A N 1
ATOM 1267 C CA . THR A 1 174 ? 15.448 -3.920 -23.702 1.00 97.69 174 THR A CA 1
ATOM 1268 C C . THR A 1 174 ? 16.757 -4.444 -23.112 1.00 97.69 174 THR A C 1
ATOM 1270 O O . THR A 1 174 ? 17.691 -4.731 -23.858 1.00 97.69 174 TH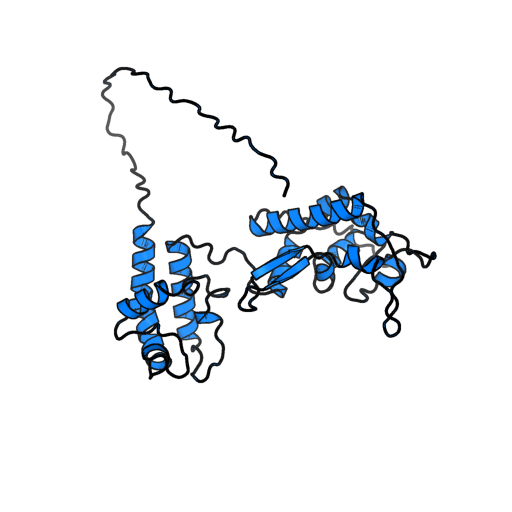R A O 1
ATOM 1273 N N . VAL A 1 175 ? 16.838 -4.606 -21.786 1.00 97.75 175 VAL A N 1
ATOM 1274 C CA . VAL A 1 175 ? 18.036 -5.139 -21.124 1.00 97.75 175 VAL A CA 1
ATOM 1275 C C . VAL A 1 175 ? 18.352 -6.528 -21.671 1.00 97.75 175 VAL A C 1
ATOM 1277 O O . VAL A 1 175 ? 17.515 -7.432 -21.636 1.00 97.75 175 VAL A O 1
ATOM 1280 N N . ALA A 1 176 ? 19.572 -6.687 -22.182 1.00 97.12 176 ALA A N 1
ATOM 1281 C CA . ALA A 1 176 ? 20.048 -7.945 -22.728 1.00 97.12 176 ALA A CA 1
ATOM 1282 C C . ALA A 1 176 ? 20.313 -8.965 -21.616 1.00 97.12 176 ALA A C 1
ATOM 1284 O O . ALA A 1 176 ? 20.906 -8.670 -20.575 1.00 97.12 176 ALA A O 1
ATOM 1285 N N . THR A 1 177 ? 19.905 -10.198 -21.874 1.00 96.62 177 THR A N 1
ATOM 1286 C CA . THR A 1 177 ? 20.242 -11.348 -21.039 1.00 96.62 177 THR A CA 1
ATOM 1287 C C . THR A 1 177 ? 21.686 -11.802 -21.282 1.00 96.62 177 THR A C 1
ATOM 1289 O O . THR A 1 177 ? 22.227 -11.713 -22.388 1.00 96.62 177 THR A O 1
ATOM 1292 N N . LEU A 1 178 ? 22.331 -12.321 -20.239 1.00 92.00 178 LEU A N 1
ATOM 1293 C CA . LEU A 1 178 ? 23.640 -12.957 -20.329 1.00 92.00 178 LEU A CA 1
ATOM 1294 C C . LEU A 1 178 ? 23.547 -14.211 -21.205 1.00 92.00 178 LEU A C 1
ATOM 1296 O O . LEU A 1 178 ? 22.578 -14.964 -21.129 1.00 92.00 178 LEU A O 1
ATOM 1300 N N . GLY A 1 179 ? 24.571 -14.447 -22.026 1.00 89.50 179 GLY A N 1
ATOM 1301 C CA . GLY A 1 179 ? 24.562 -15.546 -22.997 1.00 89.50 179 GLY A CA 1
ATOM 1302 C C . GLY A 1 179 ? 23.771 -15.247 -24.275 1.00 89.50 179 GLY A C 1
ATOM 1303 O O . GLY A 1 179 ? 23.570 -16.152 -25.075 1.00 89.50 179 GLY A O 1
ATOM 1304 N N . ASN A 1 180 ? 23.367 -13.987 -24.486 1.00 85.50 180 ASN A N 1
ATOM 1305 C CA . ASN A 1 180 ? 22.754 -13.500 -25.723 1.00 85.50 180 ASN A CA 1
ATOM 1306 C C . ASN A 1 180 ? 21.425 -14.195 -26.084 1.00 85.50 180 ASN A C 1
ATOM 1308 O O . ASN A 1 180 ? 21.138 -14.424 -27.256 1.00 85.50 180 ASN A O 1
ATOM 1312 N N . THR A 1 181 ? 20.586 -14.505 -25.087 1.00 90.81 181 THR A N 1
ATOM 1313 C CA . THR A 1 181 ? 19.237 -15.065 -25.331 1.00 90.81 181 THR A CA 1
ATOM 1314 C C . THR A 1 181 ? 18.208 -14.008 -25.760 1.00 90.81 181 THR A C 1
ATOM 1316 O O . THR A 1 181 ? 17.031 -14.309 -25.938 1.00 90.81 181 THR A O 1
ATOM 1319 N N . GLY A 1 182 ? 18.661 -12.767 -25.963 1.00 95.38 182 GLY A N 1
ATOM 1320 C CA . GLY A 1 182 ? 17.849 -11.624 -26.362 1.00 95.38 182 GLY A CA 1
ATOM 1321 C C . GLY A 1 182 ? 17.494 -10.685 -25.200 1.00 95.38 182 GLY A C 1
ATOM 1322 O O . GLY A 1 182 ? 17.933 -10.897 -24.062 1.00 95.38 182 GLY A O 1
ATOM 1323 N N . PRO A 1 183 ? 16.745 -9.612 -25.492 1.00 97.38 183 PRO A N 1
ATOM 1324 C CA . PRO A 1 183 ? 16.255 -8.665 -24.494 1.00 97.38 183 PRO A CA 1
ATOM 1325 C C . PRO A 1 183 ? 15.096 -9.246 -23.676 1.00 97.38 183 PRO A C 1
ATOM 1327 O O . PRO A 1 183 ? 14.383 -10.130 -24.142 1.00 97.38 183 PRO A O 1
ATOM 1330 N N . CYS A 1 184 ? 14.852 -8.717 -22.477 1.00 97.12 184 CYS A N 1
ATOM 1331 C CA . CYS A 1 184 ? 13.787 -9.202 -21.590 1.00 97.12 184 CYS A CA 1
ATOM 1332 C C . CYS A 1 184 ? 12.390 -9.262 -22.249 1.00 97.12 184 CYS A C 1
ATOM 1334 O O . CYS A 1 184 ? 11.622 -10.187 -21.972 1.00 97.12 184 CYS A O 1
ATOM 1336 N N . PHE A 1 185 ? 12.040 -8.310 -23.122 1.00 97.00 185 PHE A N 1
ATOM 1337 C CA . PHE A 1 185 ? 10.723 -8.293 -23.773 1.00 97.00 185 PHE A CA 1
ATOM 1338 C C . PHE A 1 185 ? 10.467 -9.496 -24.691 1.00 97.00 185 PHE A C 1
ATOM 1340 O O . PHE A 1 185 ? 9.310 -9.884 -24.844 1.00 97.00 185 PHE A O 1
ATOM 1347 N N . SER A 1 186 ? 11.504 -10.134 -25.253 1.00 96.38 186 SER A N 1
ATOM 1348 C CA . SER A 1 186 ? 11.323 -11.242 -26.207 1.00 96.38 186 SER A CA 1
ATOM 1349 C C . SER A 1 186 ? 10.588 -12.436 -25.587 1.00 96.38 186 SER A C 1
ATOM 1351 O O . SER A 1 186 ? 9.864 -13.147 -26.280 1.00 96.38 186 SER A O 1
ATOM 1353 N N . CYS A 1 187 ? 10.716 -12.617 -24.268 1.00 95.56 187 CYS A N 1
ATOM 1354 C CA . CYS A 1 187 ? 10.028 -13.658 -23.505 1.00 95.56 187 CYS A CA 1
ATOM 1355 C C . CYS A 1 187 ? 8.807 -13.129 -22.730 1.00 95.56 187 CYS A C 1
ATOM 1357 O O . CYS A 1 187 ? 7.854 -13.868 -22.479 1.00 95.56 187 CYS A O 1
ATOM 1359 N N . HIS A 1 188 ? 8.821 -11.856 -22.323 1.00 97.06 188 HIS A N 1
ATOM 1360 C CA . HIS A 1 188 ? 7.829 -11.293 -21.399 1.00 97.06 188 HIS A CA 1
ATOM 1361 C C . HIS A 1 188 ? 6.687 -10.511 -22.071 1.00 97.06 188 HIS A C 1
ATOM 1363 O O . HIS A 1 188 ? 5.804 -10.026 -21.366 1.00 97.06 188 HIS A O 1
ATOM 1369 N N . VAL A 1 189 ? 6.616 -10.458 -23.403 1.00 96.44 189 VAL A N 1
ATOM 1370 C CA . VAL A 1 189 ? 5.530 -9.774 -24.140 1.00 96.44 189 VAL A CA 1
ATOM 1371 C C . VAL A 1 189 ? 4.146 -10.418 -23.977 1.00 96.44 189 VAL A C 1
ATOM 1373 O O . VAL A 1 189 ? 3.143 -9.824 -24.339 1.00 96.44 189 VAL A O 1
ATOM 1376 N N . VAL A 1 190 ? 4.056 -11.619 -23.397 1.00 94.62 190 VAL A N 1
ATOM 1377 C CA . VAL A 1 190 ? 2.771 -12.294 -23.113 1.00 94.62 190 VAL A CA 1
ATOM 1378 C C . VAL A 1 190 ? 2.429 -12.350 -21.620 1.00 94.62 190 VAL A C 1
ATOM 1380 O O . VAL A 1 190 ? 1.480 -13.020 -21.217 1.00 94.62 190 VAL A O 1
ATOM 1383 N N . GLY A 1 191 ? 3.198 -11.665 -20.766 1.00 92.81 191 GLY A N 1
ATOM 1384 C CA . GLY A 1 191 ? 2.891 -11.576 -19.336 1.00 92.81 191 GLY A CA 1
ATOM 1385 C C . GLY A 1 191 ? 3.369 -12.754 -18.480 1.00 92.81 191 GLY A C 1
ATOM 1386 O O . GLY A 1 191 ? 2.815 -12.990 -17.401 1.00 92.81 191 GLY A O 1
ATOM 1387 N N . GLN A 1 192 ? 4.367 -13.517 -18.938 1.00 91.69 192 GLN A N 1
ATOM 1388 C CA . GLN A 1 192 ? 4.860 -14.705 -18.235 1.00 91.69 192 GLN A CA 1
ATOM 1389 C C . GLN A 1 192 ? 5.366 -14.372 -16.823 1.00 91.69 192 GLN A C 1
ATOM 1391 O O . GLN A 1 192 ? 6.070 -13.383 -16.608 1.00 91.69 192 GLN A O 1
ATOM 1396 N N . SER A 1 193 ? 5.023 -15.222 -15.850 1.00 90.88 193 SER A N 1
ATOM 1397 C CA . SER A 1 193 ? 5.446 -15.090 -14.444 1.00 90.88 193 SER A CA 1
ATOM 1398 C C . SER A 1 193 ? 5.101 -13.735 -13.809 1.00 90.88 193 SER A C 1
ATOM 1400 O O . SER A 1 193 ? 5.879 -13.200 -13.007 1.00 90.88 193 SER A O 1
ATOM 1402 N N . SER A 1 194 ? 3.937 -13.183 -14.162 1.00 95.00 194 SER A N 1
ATOM 1403 C CA . SER A 1 194 ? 3.471 -11.870 -13.703 1.00 95.00 194 SER A CA 1
ATOM 1404 C C . SER A 1 194 ? 4.411 -10.731 -14.102 1.00 95.00 194 SER A C 1
ATOM 1406 O O . SER A 1 194 ? 4.561 -9.770 -13.356 1.00 95.00 194 SER A O 1
ATOM 1408 N N . LEU A 1 195 ? 5.091 -10.840 -15.244 1.00 96.56 195 LEU A N 1
ATOM 1409 C CA . LEU A 1 195 ? 5.903 -9.771 -15.821 1.00 96.56 195 LEU A CA 1
ATOM 1410 C C . LEU A 1 195 ? 5.488 -9.573 -17.278 1.00 96.56 195 LEU A C 1
ATOM 1412 O O . LEU A 1 195 ? 5.536 -10.522 -18.056 1.00 96.56 195 LEU A O 1
ATOM 1416 N N . TRP A 1 196 ? 5.088 -8.349 -17.619 1.00 97.88 196 TRP A N 1
ATOM 1417 C CA . TRP A 1 196 ? 4.826 -7.929 -18.992 1.00 97.88 196 TRP A CA 1
ATOM 1418 C C . TRP A 1 196 ? 5.880 -6.915 -19.413 1.00 97.88 196 TRP A C 1
ATOM 1420 O O . TRP A 1 196 ? 6.051 -5.912 -18.725 1.00 97.88 196 TRP A O 1
ATOM 1430 N N . LEU A 1 197 ? 6.573 -7.167 -20.519 1.00 97.88 197 LEU A N 1
ATOM 1431 C CA . LEU A 1 197 ? 7.536 -6.238 -21.109 1.00 97.88 197 LEU A CA 1
ATOM 1432 C C . LEU A 1 197 ? 7.339 -6.240 -22.622 1.00 97.88 197 LEU A C 1
ATOM 1434 O O . LEU A 1 197 ? 7.301 -7.302 -23.233 1.00 97.88 197 LEU A O 1
ATOM 1438 N N . SER A 1 198 ? 7.227 -5.056 -23.204 1.00 97.44 198 SER A N 1
ATOM 1439 C CA . SER A 1 198 ? 7.021 -4.819 -24.633 1.00 97.44 198 SER A CA 1
ATOM 1440 C C . SER A 1 198 ? 8.038 -3.792 -25.126 1.00 97.44 198 SER A C 1
ATOM 1442 O O . SER A 1 198 ? 8.518 -2.972 -24.339 1.00 97.44 198 SER A O 1
ATOM 1444 N N . GLU A 1 199 ? 8.346 -3.809 -26.424 1.00 95.88 199 GLU A N 1
ATOM 1445 C CA . GLU A 1 199 ? 9.085 -2.717 -27.077 1.00 95.88 199 GLU A CA 1
ATOM 1446 C C . GLU A 1 199 ? 8.312 -1.392 -26.989 1.00 95.88 199 GLU A C 1
ATOM 1448 O O . GLU A 1 199 ? 8.906 -0.315 -26.965 1.00 95.88 199 GLU A O 1
ATOM 1453 N N . ASN A 1 200 ? 6.981 -1.462 -26.874 1.00 96.25 200 ASN A N 1
ATOM 1454 C CA . ASN A 1 200 ? 6.148 -0.310 -26.577 1.00 96.25 200 ASN A CA 1
ATOM 1455 C C . ASN A 1 200 ? 6.161 -0.018 -25.064 1.00 96.25 200 ASN A C 1
ATOM 1457 O O . ASN A 1 200 ? 5.571 -0.740 -24.249 1.00 96.25 200 ASN A O 1
ATOM 1461 N N . SER A 1 201 ? 6.809 1.081 -24.677 1.00 96.38 201 SER A N 1
ATOM 1462 C CA . SER A 1 201 ? 6.915 1.501 -23.277 1.00 96.38 201 SER A CA 1
ATOM 1463 C C . SER A 1 201 ? 5.569 1.847 -22.644 1.00 96.38 201 SER A C 1
ATOM 1465 O O . SER A 1 201 ? 5.374 1.560 -21.462 1.00 96.38 201 SER A O 1
ATOM 1467 N N . ALA A 1 202 ? 4.630 2.406 -23.412 1.00 96.75 202 ALA A N 1
ATOM 1468 C CA . ALA A 1 202 ? 3.288 2.729 -22.931 1.00 96.75 202 ALA A CA 1
ATOM 1469 C C . ALA A 1 202 ? 2.515 1.460 -22.553 1.00 96.75 202 ALA A C 1
ATOM 1471 O O . ALA A 1 202 ? 1.853 1.418 -21.518 1.00 96.75 202 ALA A O 1
ATOM 1472 N N . GLU A 1 203 ? 2.655 0.397 -23.346 1.00 96.56 203 GLU A N 1
ATOM 1473 C CA . GLU A 1 203 ? 2.034 -0.895 -23.056 1.00 96.56 203 GLU A CA 1
ATOM 1474 C C . GLU A 1 203 ? 2.624 -1.532 -21.790 1.00 96.56 203 GLU A C 1
ATOM 1476 O O . GLU A 1 203 ? 1.882 -1.976 -20.911 1.00 96.56 203 GLU A O 1
ATOM 1481 N N . THR A 1 204 ? 3.956 -1.530 -21.663 1.00 97.38 204 THR A N 1
ATOM 1482 C CA . THR A 1 204 ? 4.644 -2.014 -20.455 1.00 97.38 204 THR A CA 1
ATOM 1483 C C . THR A 1 204 ? 4.163 -1.267 -19.213 1.00 97.38 204 THR A C 1
ATOM 1485 O O . THR A 1 204 ? 3.785 -1.890 -18.219 1.00 97.38 204 THR A O 1
ATOM 1488 N N . PHE A 1 205 ? 4.119 0.064 -19.286 1.00 97.94 205 PHE A N 1
ATOM 1489 C CA . PHE A 1 205 ? 3.638 0.903 -18.198 1.00 97.94 205 PHE A CA 1
ATOM 1490 C C . PHE A 1 205 ? 2.183 0.595 -17.836 1.00 97.94 205 PHE A C 1
ATOM 1492 O O . PHE A 1 205 ? 1.888 0.304 -16.677 1.00 97.94 205 PHE A O 1
ATOM 1499 N N . ALA A 1 206 ? 1.284 0.579 -18.825 1.00 97.19 206 ALA A N 1
ATOM 1500 C CA . ALA A 1 206 ? -0.132 0.302 -18.616 1.00 97.19 206 ALA A CA 1
ATOM 1501 C C . ALA A 1 206 ? -0.340 -1.049 -17.918 1.00 97.19 206 ALA A C 1
ATOM 1503 O O . ALA A 1 206 ? -1.151 -1.155 -16.999 1.00 97.19 206 ALA A O 1
ATOM 1504 N N . LYS A 1 207 ? 0.439 -2.073 -18.282 1.00 97.69 207 LYS A N 1
ATOM 1505 C CA . LYS A 1 207 ? 0.412 -3.373 -17.602 1.00 97.69 207 LYS A CA 1
ATOM 1506 C C . LYS A 1 207 ? 0.940 -3.278 -16.175 1.00 97.69 207 LYS A C 1
ATOM 1508 O O . LYS A 1 207 ? 0.331 -3.858 -15.283 1.00 97.69 207 LYS A O 1
ATOM 1513 N N . PHE A 1 208 ? 2.012 -2.528 -15.925 1.00 97.94 208 PHE A N 1
ATOM 1514 C CA . PHE A 1 208 ? 2.578 -2.349 -14.582 1.00 97.94 208 PHE A CA 1
ATOM 1515 C C . PHE A 1 208 ? 1.656 -1.610 -13.605 1.00 97.94 208 PHE A C 1
ATOM 1517 O O . PHE A 1 208 ? 1.794 -1.818 -12.403 1.00 97.94 208 PHE A O 1
ATOM 1524 N N . THR A 1 209 ? 0.668 -0.847 -14.082 1.00 97.81 209 THR A N 1
ATOM 1525 C CA . THR A 1 209 ? -0.390 -0.286 -13.215 1.00 97.81 209 THR A CA 1
ATOM 1526 C C . THR A 1 209 ? -1.414 -1.331 -12.745 1.00 97.81 209 THR A C 1
ATOM 1528 O O . THR A 1 209 ? -2.251 -1.051 -11.887 1.00 97.81 209 THR A O 1
ATOM 1531 N N . GLN A 1 210 ? -1.365 -2.556 -13.280 1.00 97.06 210 GLN A N 1
ATOM 1532 C CA . GLN A 1 210 ? -2.377 -3.589 -13.072 1.00 97.06 210 GLN A CA 1
ATOM 1533 C C . GLN A 1 210 ? -1.808 -4.816 -12.359 1.00 97.06 210 GLN A C 1
ATOM 1535 O O . GLN A 1 210 ? -0.650 -5.212 -12.518 1.00 97.06 210 GLN A O 1
ATOM 1540 N N . TYR A 1 211 ? -2.666 -5.497 -11.603 1.00 95.75 211 TYR A N 1
ATOM 1541 C CA . TYR A 1 211 ? -2.364 -6.845 -11.138 1.00 95.75 211 TYR A CA 1
ATOM 1542 C C . TYR A 1 211 ? -2.411 -7.841 -12.316 1.00 95.75 211 TYR A C 1
ATOM 1544 O O . TYR A 1 211 ? -3.349 -7.772 -13.108 1.00 95.75 211 TYR A O 1
ATOM 1552 N N . PRO A 1 212 ? -1.487 -8.820 -12.412 1.00 97.44 212 PRO A N 1
ATOM 1553 C CA . PRO A 1 212 ? -0.453 -9.173 -11.432 1.00 97.44 212 PRO A CA 1
ATOM 1554 C C . PRO A 1 212 ? 0.893 -8.461 -11.622 1.00 97.44 212 PRO A C 1
ATOM 1556 O O . PRO A 1 212 ? 1.795 -8.648 -10.809 1.00 97.44 212 PRO A O 1
ATOM 1559 N N . TYR A 1 213 ? 1.060 -7.665 -12.675 1.00 97.88 213 TYR A N 1
ATOM 1560 C CA . TYR A 1 213 ? 2.366 -7.147 -13.094 1.00 97.88 213 TYR A CA 1
ATOM 1561 C C . TYR A 1 213 ? 2.968 -6.135 -12.115 1.00 97.88 213 TYR A C 1
ATOM 1563 O O . TYR A 1 213 ? 4.170 -6.154 -11.856 1.00 97.88 213 TYR A O 1
ATOM 1571 N N . ILE A 1 214 ? 2.118 -5.338 -11.474 1.00 98.31 214 ILE A N 1
ATOM 1572 C CA . ILE A 1 214 ? 2.483 -4.388 -10.416 1.00 98.31 214 ILE A CA 1
ATOM 1573 C C . ILE A 1 214 ? 3.258 -5.014 -9.241 1.00 98.31 214 ILE A C 1
ATOM 1575 O O . ILE A 1 214 ? 4.037 -4.339 -8.571 1.00 98.31 214 ILE A O 1
ATOM 1579 N N . GLN A 1 215 ? 3.133 -6.332 -9.025 1.00 96.75 215 GLN A N 1
ATOM 1580 C CA . GLN A 1 215 ? 3.864 -7.057 -7.976 1.00 96.75 215 GLN A CA 1
ATOM 1581 C C . GLN A 1 215 ? 5.389 -7.064 -8.186 1.00 96.75 215 GLN A C 1
ATOM 1583 O O . GLN A 1 215 ? 6.160 -7.414 -7.287 1.00 96.75 215 GLN A O 1
ATOM 1588 N N . LYS A 1 216 ? 5.851 -6.713 -9.392 1.00 97.38 216 LYS A N 1
ATOM 1589 C CA . LYS A 1 216 ? 7.278 -6.547 -9.693 1.00 97.38 216 LYS A CA 1
ATOM 1590 C C . LYS A 1 216 ? 7.840 -5.235 -9.158 1.00 97.38 216 LYS A C 1
ATOM 1592 O O . LYS A 1 216 ? 9.049 -5.166 -8.968 1.00 97.38 216 LYS A O 1
ATOM 1597 N N . LEU A 1 217 ? 6.972 -4.258 -8.888 1.00 98.19 217 LEU A N 1
ATOM 1598 C CA . LEU A 1 217 ? 7.324 -2.940 -8.364 1.00 98.19 217 LEU A CA 1
ATOM 1599 C C . LEU A 1 217 ? 7.089 -2.827 -6.858 1.00 98.19 217 LEU A C 1
ATOM 1601 O O . LEU A 1 217 ? 7.902 -2.230 -6.162 1.00 98.19 217 LEU A O 1
ATOM 1605 N N . VAL A 1 218 ? 6.015 -3.428 -6.340 1.00 98.38 218 VAL A N 1
ATOM 1606 C CA . VAL A 1 218 ? 5.629 -3.338 -4.922 1.00 98.38 218 VAL A CA 1
ATOM 1607 C C . VAL A 1 218 ? 5.146 -4.673 -4.359 1.00 98.38 218 VAL A C 1
ATOM 1609 O O . VAL A 1 218 ? 4.610 -5.514 -5.080 1.00 98.38 218 VAL A O 1
ATOM 1612 N N . VAL A 1 219 ? 5.310 -4.864 -3.052 1.00 97.00 219 VAL A N 1
ATOM 1613 C CA . VAL A 1 219 ? 4.769 -6.000 -2.289 1.00 97.00 219 VAL A CA 1
ATOM 1614 C C . VAL A 1 219 ? 3.947 -5.510 -1.101 1.00 97.00 219 VAL A C 1
ATOM 1616 O O . VAL A 1 219 ? 4.037 -4.352 -0.698 1.00 97.00 219 VAL A O 1
ATOM 1619 N N . GLY A 1 220 ? 3.104 -6.391 -0.561 1.00 94.62 220 GLY A N 1
ATOM 1620 C CA . GLY A 1 220 ? 2.333 -6.104 0.643 1.00 94.62 220 GLY A CA 1
ATOM 1621 C C . GLY A 1 220 ? 3.165 -6.294 1.901 1.00 94.62 220 GLY A C 1
ATOM 1622 O O . GLY A 1 220 ? 3.710 -7.374 2.110 1.00 94.62 220 GLY A O 1
ATOM 1623 N N . ARG A 1 221 ? 3.182 -5.280 2.762 1.00 93.19 221 ARG A N 1
ATOM 1624 C CA . ARG A 1 221 ? 3.592 -5.402 4.157 1.00 93.19 221 ARG A CA 1
ATOM 1625 C C . ARG A 1 221 ? 2.446 -5.962 4.978 1.00 93.19 221 ARG A C 1
ATOM 1627 O O . ARG A 1 221 ? 1.283 -5.597 4.779 1.00 93.19 221 ARG A O 1
ATOM 1634 N N . VAL A 1 222 ? 2.793 -6.820 5.926 1.00 82.06 222 VAL A N 1
ATOM 1635 C CA . VAL A 1 222 ? 1.870 -7.325 6.938 1.00 82.06 222 VAL A CA 1
ATOM 1636 C C . VAL A 1 222 ? 2.293 -6.818 8.309 1.00 82.06 222 VAL A C 1
ATOM 1638 O O . VAL A 1 222 ? 3.483 -6.693 8.595 1.00 82.06 222 VAL A O 1
ATOM 1641 N N . SER A 1 223 ? 1.317 -6.501 9.152 1.00 78.00 223 SER A N 1
ATOM 1642 C CA . SER A 1 223 ? 1.544 -6.168 10.552 1.00 78.00 223 SER A CA 1
ATOM 1643 C C . SER A 1 223 ? 1.982 -7.410 11.338 1.00 78.00 223 SER A C 1
ATOM 1645 O O . SER A 1 223 ? 1.909 -8.544 10.858 1.00 78.00 223 SER A O 1
ATOM 1647 N N . SER A 1 224 ? 2.356 -7.219 12.603 1.00 70.75 224 SER A N 1
ATOM 1648 C CA . SER A 1 224 ? 2.624 -8.324 13.534 1.00 70.75 224 SER A CA 1
ATOM 1649 C C . SER A 1 224 ? 1.422 -9.254 13.752 1.00 70.75 224 SER A C 1
ATOM 1651 O O . SER A 1 224 ? 1.611 -10.398 14.158 1.00 70.75 224 SER A O 1
ATOM 1653 N N . SER A 1 225 ? 0.196 -8.801 13.464 1.00 66.56 225 SER A N 1
ATOM 1654 C CA . SER A 1 225 ? -1.016 -9.628 13.510 1.00 66.56 225 SER A CA 1
ATOM 1655 C C . SER A 1 225 ? -1.273 -10.416 12.220 1.00 66.56 225 SER A C 1
ATOM 1657 O O . SER A 1 225 ? -2.263 -11.137 12.144 1.00 66.56 225 SER A O 1
ATOM 1659 N N . GLY A 1 226 ? -0.428 -10.261 11.194 1.00 71.06 226 GLY A N 1
ATOM 1660 C CA . GLY A 1 226 ? -0.619 -10.858 9.869 1.00 71.06 226 GLY A CA 1
ATOM 1661 C C . GLY A 1 226 ? -1.622 -10.116 8.977 1.00 71.06 226 GLY A C 1
ATOM 1662 O O . GLY A 1 226 ? -1.863 -10.543 7.849 1.00 71.06 226 GLY A O 1
ATOM 1663 N N . SER A 1 227 ? -2.195 -9.004 9.447 1.00 78.94 227 SER A N 1
ATOM 1664 C CA . SER A 1 227 ? -3.099 -8.162 8.653 1.00 78.94 227 SER A CA 1
ATOM 1665 C C . SER A 1 227 ? -2.303 -7.314 7.657 1.00 78.94 227 SER A C 1
ATOM 1667 O O . SER A 1 227 ? -1.155 -6.966 7.916 1.00 78.94 227 SER A O 1
ATOM 1669 N N . PHE A 1 228 ? -2.903 -6.938 6.526 1.00 83.31 228 PHE A N 1
ATOM 1670 C CA . PHE A 1 228 ? -2.277 -6.005 5.582 1.00 83.31 228 PHE A CA 1
ATOM 1671 C C . PHE A 1 228 ? -2.012 -4.647 6.255 1.00 83.31 228 PHE A C 1
ATOM 1673 O O . PHE A 1 228 ? -2.930 -4.045 6.806 1.00 83.31 228 PHE A O 1
ATOM 1680 N N . ASP A 1 229 ? -0.766 -4.172 6.203 1.00 81.88 229 ASP A N 1
ATOM 1681 C CA . ASP A 1 229 ? -0.350 -2.884 6.781 1.00 81.88 229 ASP A CA 1
ATOM 1682 C C . ASP A 1 229 ? -0.085 -1.815 5.705 1.00 81.88 229 ASP A C 1
ATOM 1684 O O . ASP A 1 229 ? -0.204 -0.612 5.948 1.00 81.88 229 ASP A O 1
ATOM 1688 N N . GLY A 1 230 ? 0.245 -2.224 4.482 1.00 90.38 230 GLY A N 1
ATOM 1689 C CA . GLY A 1 230 ? 0.473 -1.301 3.375 1.00 90.38 230 GLY A CA 1
ATOM 1690 C C . GLY A 1 230 ? 1.346 -1.910 2.294 1.00 90.38 230 GLY A C 1
ATOM 1691 O O . GLY A 1 230 ? 1.553 -3.117 2.252 1.00 90.38 230 GLY A O 1
ATOM 1692 N N . LEU A 1 231 ? 1.875 -1.066 1.417 1.00 96.00 231 LEU A N 1
ATOM 1693 C CA . LEU A 1 231 ? 2.840 -1.482 0.406 1.00 96.00 231 LEU A CA 1
ATOM 1694 C C . LEU A 1 231 ? 4.267 -1.099 0.808 1.00 96.00 231 LEU A C 1
ATOM 1696 O O . LEU A 1 231 ? 4.476 -0.205 1.633 1.00 96.00 231 LEU A O 1
ATOM 1700 N N . GLU A 1 232 ? 5.231 -1.785 0.208 1.00 95.81 232 GLU A N 1
ATOM 1701 C CA . GLU A 1 232 ? 6.647 -1.416 0.167 1.00 95.81 232 GLU A CA 1
ATOM 1702 C C . GLU A 1 232 ? 7.251 -1.782 -1.193 1.00 95.81 232 GLU A C 1
ATOM 1704 O O . GLU A 1 232 ? 6.648 -2.531 -1.969 1.00 95.81 232 GLU A O 1
ATOM 1709 N N . GLY A 1 233 ? 8.434 -1.245 -1.494 1.00 97.25 233 GLY A N 1
ATOM 1710 C CA . GLY A 1 233 ? 9.114 -1.509 -2.757 1.00 97.25 233 GLY A CA 1
ATOM 1711 C C . GLY A 1 233 ? 9.534 -2.971 -2.912 1.00 97.25 233 GLY A C 1
ATOM 1712 O O . GLY A 1 233 ? 10.142 -3.566 -2.025 1.00 97.25 233 GLY A O 1
ATOM 1713 N N . SER A 1 234 ? 9.231 -3.548 -4.072 1.00 97.44 234 SER A N 1
ATOM 1714 C CA . SER A 1 234 ? 9.664 -4.885 -4.465 1.00 97.44 234 SER A CA 1
ATOM 1715 C C . SER A 1 234 ? 11.042 -4.819 -5.101 1.00 97.44 234 SER A C 1
ATOM 1717 O O . SER A 1 234 ? 11.287 -4.029 -6.011 1.00 97.44 234 SER A O 1
ATOM 1719 N N . ARG A 1 235 ? 11.933 -5.723 -4.693 1.00 96.25 235 ARG A N 1
ATOM 1720 C CA . ARG A 1 235 ? 13.224 -5.913 -5.365 1.00 96.25 235 ARG A CA 1
ATOM 1721 C C . ARG A 1 235 ? 13.199 -6.985 -6.451 1.00 96.25 235 ARG A C 1
ATOM 1723 O O . ARG A 1 235 ? 14.222 -7.255 -7.077 1.00 96.25 235 ARG A O 1
ATOM 1730 N N . ARG A 1 236 ? 12.031 -7.585 -6.730 1.00 96.00 236 ARG A N 1
ATOM 1731 C CA . ARG A 1 236 ? 11.919 -8.779 -7.583 1.00 96.00 236 ARG A CA 1
ATOM 1732 C C . ARG A 1 236 ? 12.564 -8.593 -8.955 1.00 96.00 236 ARG A C 1
ATOM 1734 O O . ARG A 1 236 ? 13.218 -9.525 -9.413 1.00 96.00 236 ARG A O 1
ATOM 1741 N N . LEU A 1 237 ? 12.369 -7.441 -9.600 1.00 95.62 237 LEU A N 1
ATOM 1742 C CA . LEU A 1 237 ? 12.902 -7.166 -10.939 1.00 95.62 237 LEU A CA 1
ATOM 1743 C C . LEU A 1 237 ? 14.427 -6.967 -10.952 1.00 95.62 237 LEU A C 1
ATOM 1745 O O . LEU A 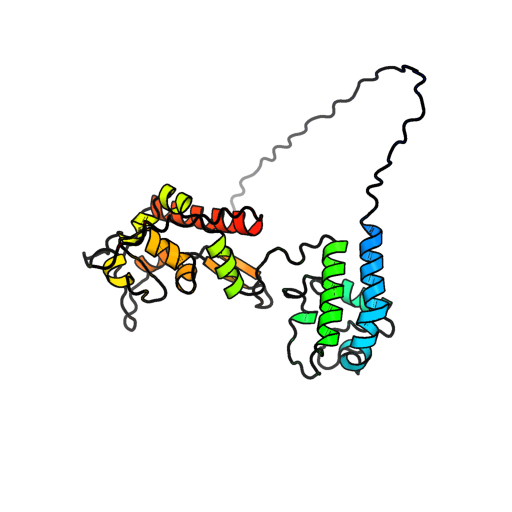1 237 ? 15.060 -7.244 -11.962 1.00 95.62 237 LEU A O 1
ATOM 1749 N N . MET A 1 238 ? 15.026 -6.529 -9.845 1.00 95.19 238 MET A N 1
ATOM 1750 C CA . MET A 1 238 ? 16.482 -6.393 -9.711 1.00 95.19 238 MET A CA 1
ATOM 1751 C C . MET A 1 238 ? 17.114 -7.745 -9.375 1.00 95.19 238 MET A C 1
ATOM 1753 O O . MET A 1 238 ? 18.064 -8.181 -10.019 1.00 95.19 238 MET A O 1
ATOM 1757 N N . ASP A 1 239 ? 16.533 -8.450 -8.405 1.00 95.31 239 ASP A N 1
ATOM 1758 C CA . ASP A 1 239 ? 17.132 -9.665 -7.865 1.00 95.31 239 ASP A CA 1
ATOM 1759 C C . ASP A 1 239 ? 16.992 -10.850 -8.842 1.00 95.31 239 ASP A C 1
ATOM 1761 O O . ASP A 1 239 ? 17.905 -11.671 -8.946 1.00 95.31 239 ASP A O 1
ATOM 1765 N N . LYS A 1 240 ? 15.903 -10.916 -9.633 1.00 94.38 240 LYS A N 1
ATOM 1766 C CA . LYS A 1 240 ? 15.595 -12.061 -10.516 1.00 94.38 240 LYS A CA 1
ATOM 1767 C C . LYS A 1 240 ? 16.728 -12.418 -11.478 1.00 94.38 240 LYS A C 1
ATOM 1769 O O . LYS A 1 240 ? 17.016 -13.601 -11.633 1.00 94.38 240 LYS A O 1
ATOM 1774 N N . GLY A 1 241 ? 17.366 -11.426 -12.096 1.00 93.44 241 GLY A N 1
ATOM 1775 C CA . GLY A 1 241 ? 18.432 -11.657 -13.075 1.00 93.44 241 GLY A CA 1
ATOM 1776 C C . GLY A 1 241 ? 19.722 -12.219 -12.474 1.00 93.44 241 GLY A C 1
ATOM 1777 O O . GLY A 1 241 ? 20.543 -12.800 -13.188 1.00 93.44 241 GLY A O 1
ATOM 1778 N N . THR A 1 242 ? 19.883 -12.106 -11.153 1.00 93.31 242 THR A N 1
ATOM 1779 C CA . THR A 1 242 ? 21.090 -12.538 -10.439 1.00 93.31 242 THR A CA 1
ATOM 1780 C C . THR A 1 242 ? 20.889 -13.794 -9.594 1.00 93.31 242 THR A C 1
ATOM 1782 O O . THR A 1 242 ? 21.894 -14.380 -9.185 1.00 93.31 242 THR A O 1
ATOM 1785 N N . GLU A 1 243 ? 19.643 -14.248 -9.404 1.00 92.62 243 GLU A N 1
ATOM 1786 C CA . GLU A 1 243 ? 19.303 -15.478 -8.678 1.00 92.62 243 GLU A CA 1
ATOM 1787 C C . GLU A 1 243 ? 20.107 -16.688 -9.171 1.00 92.62 243 GLU A C 1
ATOM 1789 O O . GLU A 1 243 ? 20.333 -16.878 -10.370 1.00 92.62 243 GLU A O 1
ATOM 1794 N N . ALA A 1 244 ? 20.512 -17.545 -8.231 1.00 90.62 244 ALA A N 1
ATOM 1795 C CA . ALA A 1 244 ? 21.113 -18.826 -8.568 1.00 90.62 244 ALA A CA 1
ATOM 1796 C C . ALA A 1 244 ? 20.102 -19.692 -9.331 1.00 90.62 244 ALA A C 1
ATOM 1798 O O . ALA A 1 244 ? 18.953 -19.850 -8.897 1.00 90.62 244 ALA A O 1
ATOM 1799 N N . GLN A 1 245 ? 20.538 -20.276 -10.451 1.00 88.12 245 GLN A N 1
ATOM 1800 C CA . GLN A 1 245 ? 19.702 -21.213 -11.191 1.00 88.12 245 GLN A CA 1
ATOM 1801 C C . GLN A 1 245 ? 19.370 -22.421 -10.316 1.00 88.12 245 GLN A C 1
ATOM 1803 O O . GLN A 1 245 ? 20.227 -22.968 -9.624 1.00 88.12 245 GLN A O 1
ATOM 1808 N N . GLN A 1 246 ? 18.101 -22.813 -10.339 1.00 85.44 246 GLN A N 1
ATOM 1809 C CA . GLN A 1 246 ? 17.599 -23.936 -9.561 1.00 85.44 246 GLN A CA 1
ATOM 1810 C C . GLN A 1 246 ? 17.566 -25.177 -10.465 1.00 85.44 246 GLN A C 1
ATOM 1812 O O . GLN A 1 246 ? 16.913 -25.115 -11.506 1.00 85.44 246 GLN A O 1
ATOM 1817 N N . PRO A 1 247 ? 18.202 -26.304 -10.090 1.00 82.88 247 PRO A N 1
ATOM 1818 C CA . PRO A 1 247 ? 18.310 -27.489 -10.953 1.00 82.88 247 PRO A CA 1
ATOM 1819 C C . PRO A 1 247 ? 16.974 -28.108 -11.389 1.00 82.88 247 PRO A C 1
ATOM 1821 O O . PRO A 1 247 ? 16.928 -28.830 -12.376 1.00 82.88 247 PRO A O 1
ATOM 1824 N N . GLN A 1 248 ? 15.901 -27.858 -10.634 1.00 82.44 248 GLN A N 1
ATOM 1825 C CA . GLN A 1 248 ? 14.570 -28.450 -10.827 1.00 82.44 248 GLN A CA 1
ATOM 1826 C C . GLN A 1 248 ? 13.493 -27.399 -11.156 1.00 82.44 248 GLN A C 1
ATOM 1828 O O . GLN A 1 248 ? 12.303 -27.683 -11.066 1.00 82.44 248 GLN A O 1
ATOM 1833 N N . SER A 1 249 ? 13.884 -26.163 -11.483 1.00 73.69 249 SER A N 1
ATOM 1834 C CA . SER A 1 249 ? 12.942 -25.086 -11.811 1.00 73.69 249 SER A CA 1
ATOM 1835 C C . SER A 1 249 ? 13.215 -24.522 -13.195 1.00 73.69 249 SER A C 1
ATOM 1837 O O . SER A 1 249 ? 14.293 -24.709 -13.755 1.00 73.69 249 SER A O 1
ATOM 1839 N N . ASN A 1 250 ? 12.234 -23.791 -13.721 1.00 68.56 250 ASN A N 1
ATOM 1840 C CA . ASN A 1 250 ? 12.358 -23.065 -14.975 1.00 68.56 250 ASN A CA 1
ATOM 1841 C C . ASN A 1 250 ? 13.548 -22.089 -14.864 1.00 68.56 250 ASN A C 1
ATOM 1843 O O . ASN A 1 250 ? 13.506 -21.131 -14.081 1.00 68.56 250 ASN A O 1
ATOM 1847 N N . SER A 1 251 ? 14.639 -22.372 -15.579 1.00 85.38 251 SER A N 1
ATOM 1848 C CA . SER A 1 251 ? 15.864 -21.577 -15.535 1.00 85.38 251 SER A CA 1
ATOM 1849 C C . SER A 1 251 ? 15.630 -20.266 -16.282 1.00 85.38 251 SER A C 1
ATOM 1851 O O . SER A 1 251 ? 15.519 -20.214 -17.502 1.00 85.38 251 SER A O 1
ATOM 1853 N N . HIS A 1 252 ? 15.506 -19.171 -15.532 1.00 91.69 252 HIS A N 1
ATOM 1854 C CA . HIS A 1 252 ? 15.388 -17.839 -16.126 1.00 91.69 252 HIS A CA 1
ATOM 1855 C C . HIS A 1 252 ? 16.774 -17.378 -16.618 1.00 91.69 252 HIS A C 1
ATOM 1857 O O . HIS A 1 252 ? 17.753 -17.553 -15.877 1.00 91.69 252 HIS A O 1
ATOM 1863 N N . PRO A 1 253 ? 16.895 -16.827 -17.843 1.00 93.69 253 PRO A N 1
ATOM 1864 C CA . PRO A 1 253 ? 18.151 -16.254 -18.310 1.00 93.69 253 PRO A CA 1
ATOM 1865 C C . PRO A 1 253 ? 18.640 -15.152 -17.372 1.00 93.69 253 PRO A C 1
ATOM 1867 O O . PRO A 1 253 ? 17.873 -14.291 -16.943 1.00 93.69 253 PRO A O 1
ATOM 1870 N N . ARG A 1 254 ? 19.934 -15.164 -17.050 1.00 95.62 254 ARG A N 1
ATOM 1871 C CA . ARG A 1 254 ? 20.505 -14.145 -16.164 1.00 95.62 254 ARG A CA 1
ATOM 1872 C C . ARG A 1 254 ? 20.526 -12.793 -16.864 1.00 95.62 254 ARG A C 1
ATOM 1874 O O . ARG A 1 254 ? 20.705 -12.727 -18.074 1.00 95.62 254 ARG A O 1
ATOM 1881 N N . TYR A 1 255 ? 20.399 -11.720 -16.105 1.00 96.75 255 TYR A N 1
ATOM 1882 C CA . TYR A 1 255 ? 20.566 -10.348 -16.581 1.00 96.75 255 TYR A CA 1
ATOM 1883 C C . TYR A 1 255 ? 20.990 -9.469 -15.406 1.00 96.75 255 TYR A C 1
ATOM 1885 O O . TYR A 1 255 ? 20.841 -9.854 -14.245 1.00 96.75 255 TYR A O 1
ATOM 1893 N N . THR A 1 256 ? 21.489 -8.277 -15.708 1.00 96.94 256 THR A N 1
ATOM 1894 C CA . THR A 1 256 ? 21.855 -7.294 -14.690 1.00 96.94 256 THR A CA 1
ATOM 1895 C C . THR A 1 256 ? 21.341 -5.939 -15.138 1.00 96.94 256 THR A C 1
ATOM 1897 O O . THR A 1 256 ? 21.656 -5.497 -16.240 1.00 96.94 256 THR A O 1
ATOM 1900 N N . LEU A 1 257 ? 20.541 -5.288 -14.295 1.00 97.19 257 LEU A N 1
ATOM 1901 C CA . LEU A 1 257 ? 20.201 -3.882 -14.498 1.00 97.19 257 LEU A CA 1
ATOM 1902 C C . LEU A 1 257 ? 21.428 -3.026 -14.183 1.00 97.19 257 LEU A C 1
ATOM 1904 O O . LEU A 1 257 ? 22.198 -3.352 -13.276 1.00 97.19 257 LEU A O 1
ATOM 1908 N N . SER A 1 258 ? 21.609 -1.919 -14.899 1.00 97.62 258 SER A N 1
ATOM 1909 C CA . SER A 1 258 ? 22.667 -0.970 -14.553 1.00 97.62 258 SER A CA 1
ATOM 1910 C C . SER A 1 258 ? 22.429 -0.362 -13.160 1.00 97.62 258 SER A C 1
ATOM 1912 O O . SER A 1 258 ? 21.312 -0.381 -12.625 1.00 97.62 258 SER A O 1
ATOM 1914 N N . THR A 1 259 ? 23.475 0.212 -12.559 1.00 97.94 259 THR A N 1
ATOM 1915 C CA . THR A 1 259 ? 23.343 0.954 -11.293 1.00 97.94 259 THR A CA 1
ATOM 1916 C C . THR A 1 259 ? 22.339 2.104 -11.424 1.00 97.94 259 THR A C 1
ATOM 1918 O O . THR A 1 259 ? 21.521 2.302 -10.530 1.00 97.94 259 THR A O 1
ATOM 1921 N N . GLU A 1 260 ? 22.352 2.819 -12.556 1.00 98.00 260 GLU A N 1
ATOM 1922 C CA . GLU A 1 260 ? 21.385 3.883 -12.862 1.00 98.00 260 GLU A CA 1
ATOM 1923 C C . GLU A 1 260 ? 19.952 3.333 -12.887 1.00 98.00 260 GLU A C 1
ATOM 1925 O O . GLU A 1 260 ? 19.098 3.840 -12.168 1.00 98.00 260 GLU A O 1
ATOM 1930 N N . GLN A 1 261 ? 19.697 2.241 -13.618 1.00 98.06 261 GLN A N 1
ATOM 1931 C CA . GLN A 1 261 ? 18.367 1.621 -13.702 1.00 98.06 261 GLN A CA 1
ATOM 1932 C C . GLN A 1 261 ? 17.859 1.132 -12.337 1.00 98.06 261 GLN A C 1
ATOM 1934 O O . GLN A 1 261 ? 16.694 1.330 -11.999 1.00 98.06 261 GLN A O 1
ATOM 1939 N N . THR A 1 262 ? 18.732 0.527 -11.530 1.00 97.75 262 THR A N 1
ATOM 1940 C CA . THR A 1 262 ? 18.419 0.058 -10.167 1.00 97.75 262 THR A CA 1
ATOM 1941 C C . THR A 1 262 ? 18.014 1.225 -9.257 1.00 97.75 262 THR A C 1
ATOM 1943 O O . THR A 1 262 ? 16.996 1.158 -8.557 1.00 97.75 262 THR A O 1
ATOM 1946 N N . ASN A 1 263 ? 18.783 2.317 -9.293 1.00 97.88 263 ASN A N 1
ATOM 1947 C CA . ASN A 1 263 ? 18.508 3.522 -8.513 1.00 97.88 263 ASN A CA 1
ATOM 1948 C C . ASN A 1 263 ? 17.219 4.204 -8.974 1.00 97.88 263 ASN A C 1
ATOM 1950 O O . ASN A 1 263 ? 16.382 4.543 -8.141 1.00 97.88 263 ASN A O 1
ATOM 1954 N N . ASN A 1 264 ? 17.026 4.340 -10.284 1.00 98.38 264 ASN A N 1
ATOM 1955 C CA . ASN A 1 264 ? 15.843 4.952 -10.877 1.00 98.38 264 ASN A CA 1
ATOM 1956 C C . ASN A 1 264 ? 14.572 4.162 -10.555 1.00 98.38 264 ASN A C 1
ATOM 1958 O O . ASN A 1 264 ? 13.558 4.759 -10.206 1.00 98.38 264 ASN A O 1
ATOM 1962 N N . LEU A 1 265 ? 14.623 2.826 -10.597 1.00 98.38 265 LEU A N 1
ATOM 1963 C CA . LEU A 1 265 ? 13.482 1.986 -10.233 1.00 98.38 265 LEU A CA 1
ATOM 1964 C C . LEU A 1 265 ? 13.120 2.159 -8.752 1.00 98.38 265 LEU A C 1
ATOM 1966 O O . LEU A 1 265 ? 11.949 2.318 -8.410 1.00 98.38 265 LEU A O 1
ATOM 1970 N N . THR A 1 266 ? 14.130 2.175 -7.879 1.00 97.62 266 THR A N 1
ATOM 1971 C CA . THR A 1 266 ? 13.945 2.402 -6.438 1.00 97.62 266 THR A CA 1
ATOM 1972 C C . THR A 1 266 ? 13.363 3.789 -6.164 1.00 97.62 266 THR A C 1
ATOM 1974 O O . THR A 1 266 ? 12.405 3.917 -5.400 1.00 97.62 266 THR A O 1
ATOM 1977 N N . LEU A 1 267 ? 13.908 4.824 -6.810 1.00 97.12 267 LEU A N 1
ATOM 1978 C CA . LEU A 1 267 ? 13.436 6.201 -6.700 1.00 97.12 267 LEU A CA 1
ATOM 1979 C C . LEU A 1 267 ? 11.976 6.317 -7.143 1.00 97.12 267 LEU A C 1
ATOM 1981 O O . LEU A 1 267 ? 11.151 6.813 -6.382 1.00 97.12 267 LEU A O 1
ATOM 1985 N N . TYR A 1 268 ? 11.646 5.783 -8.319 1.00 98.44 268 TYR A N 1
ATOM 1986 C CA . TYR A 1 268 ? 10.297 5.813 -8.879 1.00 98.44 268 TYR A CA 1
ATOM 1987 C C . TYR A 1 268 ? 9.257 5.183 -7.946 1.00 98.44 268 TYR A C 1
ATOM 1989 O O . TYR A 1 268 ? 8.196 5.760 -7.693 1.00 98.44 268 TYR A O 1
ATOM 1997 N N . VAL A 1 269 ? 9.560 3.999 -7.402 1.00 98.12 269 VAL A N 1
ATOM 1998 C CA . VAL A 1 269 ? 8.655 3.297 -6.484 1.00 98.12 269 VAL A CA 1
ATOM 1999 C C . VAL A 1 269 ? 8.484 4.075 -5.177 1.00 98.12 269 VAL A C 1
ATOM 2001 O O . VAL A 1 269 ? 7.356 4.227 -4.707 1.00 98.12 269 VAL A O 1
ATOM 2004 N N . ASN A 1 270 ? 9.567 4.614 -4.612 1.00 96.31 270 ASN A N 1
ATOM 2005 C CA . ASN A 1 270 ? 9.511 5.394 -3.374 1.00 96.31 270 ASN A CA 1
ATOM 2006 C C . ASN A 1 270 ? 8.749 6.716 -3.546 1.00 96.31 270 ASN A C 1
ATOM 2008 O O . ASN A 1 270 ? 7.937 7.063 -2.686 1.00 96.31 270 ASN A O 1
ATOM 2012 N N . GLU A 1 271 ? 8.962 7.433 -4.652 1.00 95.50 271 GLU A N 1
ATOM 2013 C CA . GLU A 1 271 ? 8.200 8.638 -5.001 1.00 95.50 271 GLU A CA 1
ATOM 2014 C C . GLU A 1 271 ? 6.709 8.307 -5.155 1.00 95.50 271 GLU A C 1
ATOM 2016 O O . GLU A 1 271 ? 5.868 8.972 -4.554 1.00 95.50 271 GLU A O 1
ATOM 2021 N N . THR A 1 272 ? 6.371 7.225 -5.866 1.00 97.12 272 THR A N 1
ATOM 2022 C CA . THR A 1 272 ? 4.974 6.795 -6.057 1.00 97.12 272 THR A CA 1
ATOM 2023 C C . THR A 1 272 ? 4.304 6.424 -4.728 1.00 97.12 272 THR A C 1
ATOM 2025 O O . THR A 1 272 ? 3.186 6.861 -4.464 1.00 97.12 272 THR A O 1
ATOM 2028 N N . LEU A 1 273 ? 4.983 5.676 -3.846 1.00 94.31 273 LEU A N 1
ATOM 2029 C CA . LEU A 1 273 ? 4.469 5.356 -2.505 1.00 94.31 273 LEU A CA 1
ATOM 2030 C C . LEU A 1 273 ? 4.274 6.618 -1.651 1.00 94.31 273 LEU A C 1
ATOM 2032 O O . LEU A 1 273 ? 3.261 6.742 -0.959 1.00 94.31 273 LEU A O 1
ATOM 2036 N N . THR A 1 274 ? 5.219 7.559 -1.718 1.00 88.50 274 THR A N 1
ATOM 2037 C CA . THR A 1 274 ? 5.158 8.835 -0.991 1.00 88.50 274 THR A CA 1
ATOM 2038 C C . THR A 1 274 ? 3.968 9.666 -1.461 1.00 88.50 274 THR A C 1
ATOM 2040 O O . THR A 1 274 ? 3.144 10.072 -0.637 1.00 88.50 274 THR A O 1
ATOM 2043 N N . ASN A 1 275 ? 3.816 9.834 -2.776 1.00 88.62 275 ASN A N 1
ATOM 2044 C CA . ASN A 1 275 ? 2.697 10.542 -3.393 1.00 88.62 275 ASN A CA 1
ATOM 2045 C C . ASN A 1 275 ? 1.358 9.892 -3.040 1.00 88.62 275 ASN A C 1
ATOM 2047 O O . ASN A 1 275 ? 0.445 10.590 -2.607 1.00 88.62 275 ASN A O 1
ATOM 2051 N N . MET A 1 276 ? 1.271 8.561 -3.121 1.00 92.12 276 MET A N 1
ATOM 2052 C CA . MET A 1 276 ? 0.073 7.803 -2.752 1.00 92.12 276 MET A CA 1
ATOM 2053 C C . MET A 1 276 ? -0.310 8.037 -1.289 1.00 92.12 276 MET A C 1
ATOM 2055 O O . MET A 1 276 ? -1.466 8.328 -0.998 1.00 92.12 276 MET A O 1
ATOM 2059 N N . SER A 1 277 ? 0.651 7.952 -0.365 1.00 85.19 277 SER A N 1
ATOM 2060 C CA . SER A 1 277 ? 0.393 8.158 1.068 1.00 85.19 277 SER A CA 1
ATOM 2061 C C . SER A 1 277 ? 0.052 9.605 1.440 1.00 85.19 277 SER A C 1
ATOM 2063 O O . SER A 1 277 ? -0.616 9.832 2.444 1.00 85.19 277 SER A O 1
ATOM 2065 N N . SER A 1 278 ? 0.488 10.570 0.627 1.00 81.88 278 SER A N 1
ATOM 2066 C CA . SER A 1 278 ? 0.259 12.003 0.851 1.00 81.88 278 SER A CA 1
ATOM 2067 C C . SER A 1 278 ? -0.944 12.551 0.075 1.00 81.88 278 SER A C 1
ATOM 2069 O O . SER A 1 278 ? -1.245 13.733 0.191 1.00 81.88 278 SER A O 1
ATOM 2071 N N . GLY A 1 279 ? -1.612 11.727 -0.744 1.00 87.19 279 GLY A N 1
ATOM 2072 C CA . GLY A 1 279 ? -2.703 12.162 -1.624 1.00 87.19 279 GLY A CA 1
ATOM 2073 C C . GLY A 1 279 ? -2.260 13.016 -2.822 1.00 87.19 279 GLY A C 1
ATOM 2074 O O . GLY A 1 279 ? -3.098 13.629 -3.472 1.00 87.19 279 GLY A O 1
ATOM 2075 N N . ASN A 1 280 ? -0.963 13.038 -3.143 1.00 91.06 280 ASN A N 1
ATOM 2076 C CA . ASN A 1 280 ? -0.363 13.852 -4.208 1.00 91.06 280 ASN A CA 1
ATOM 2077 C C . ASN A 1 280 ? -0.189 13.057 -5.516 1.00 91.06 280 ASN A C 1
ATOM 2079 O O . ASN A 1 280 ? 0.825 13.185 -6.204 1.00 91.06 280 ASN A O 1
ATOM 2083 N N . CYS A 1 281 ? -1.129 12.167 -5.831 1.00 93.44 281 CYS A N 1
ATOM 2084 C CA . CYS A 1 281 ? -1.050 11.345 -7.035 1.00 93.44 281 CYS A CA 1
ATOM 2085 C C . CYS A 1 281 ? -1.208 12.196 -8.295 1.00 93.44 281 CYS A C 1
ATOM 2087 O O . CYS A 1 281 ? -2.161 12.961 -8.413 1.00 93.44 281 CYS A O 1
ATOM 2089 N N . VAL A 1 282 ? -0.286 12.022 -9.245 1.00 89.88 282 VAL A N 1
ATOM 2090 C CA . VAL A 1 282 ? -0.393 12.637 -10.576 1.00 89.88 282 VAL A CA 1
ATOM 2091 C C . VAL A 1 282 ? -1.300 11.785 -11.463 1.00 89.88 282 VAL A C 1
ATOM 2093 O O . VAL A 1 282 ? -2.236 12.307 -12.060 1.00 89.88 282 VAL A O 1
ATOM 2096 N N . GLY A 1 283 ? -1.046 10.471 -11.508 1.00 85.56 283 GLY A N 1
ATOM 2097 C CA . GLY A 1 283 ? -1.861 9.505 -12.247 1.00 85.56 283 GLY A CA 1
ATOM 2098 C C . GLY A 1 283 ? -1.843 9.675 -13.768 1.00 85.56 283 GLY A C 1
ATOM 2099 O O . GLY A 1 283 ? -2.768 9.209 -14.437 1.00 85.56 283 GLY A O 1
ATOM 2100 N N . ASP A 1 284 ? -0.830 10.343 -14.335 1.00 93.56 284 ASP A N 1
ATOM 2101 C CA . ASP A 1 284 ? -0.752 10.529 -15.781 1.00 93.56 284 ASP A CA 1
ATOM 2102 C C . ASP A 1 284 ? -0.516 9.194 -16.493 1.00 93.56 284 ASP A C 1
ATOM 2104 O O . ASP A 1 284 ? 0.377 8.410 -16.156 1.00 93.56 284 ASP A O 1
ATOM 2108 N N . GLN A 1 285 ? -1.359 8.946 -17.489 1.00 91.75 285 GLN A N 1
ATOM 2109 C CA . GLN A 1 285 ? -1.280 7.792 -18.369 1.00 91.75 285 GLN A CA 1
ATOM 2110 C C . GLN A 1 285 ? -0.534 8.185 -19.648 1.00 91.75 285 GLN A C 1
ATOM 2112 O O . GLN A 1 285 ? -0.528 9.366 -20.004 1.00 91.75 285 GLN A O 1
ATOM 2117 N N . PRO A 1 286 ? 0.092 7.229 -20.359 1.00 89.25 286 PRO A N 1
ATOM 2118 C CA . PRO A 1 286 ? 0.550 7.498 -21.714 1.00 89.25 286 PRO A CA 1
ATOM 2119 C C . PRO A 1 286 ? -0.616 8.036 -22.539 1.00 89.25 286 PRO A C 1
ATOM 2121 O O . PRO A 1 286 ? -1.731 7.517 -22.427 1.00 89.25 286 PRO A O 1
ATOM 2124 N N . ASP A 1 287 ? -0.356 9.038 -23.382 1.00 82.88 287 ASP A N 1
ATOM 2125 C CA . ASP A 1 287 ? -1.311 9.414 -24.417 1.00 82.88 287 ASP A CA 1
ATOM 2126 C C . ASP A 1 287 ? -1.677 8.127 -25.150 1.00 82.88 287 ASP A C 1
ATOM 2128 O O . ASP A 1 287 ? -0.792 7.418 -25.647 1.00 82.88 287 ASP A O 1
ATOM 2132 N N . GLY A 1 288 ? -2.966 7.780 -25.142 1.00 67.88 288 GLY A N 1
ATOM 2133 C CA . GLY A 1 288 ? -3.493 6.698 -25.956 1.00 67.88 288 GLY A CA 1
ATOM 2134 C C . GLY A 1 288 ? -3.284 7.120 -27.397 1.00 67.88 288 GLY A C 1
ATOM 2135 O O . GLY A 1 288 ? -4.153 7.768 -27.973 1.00 67.88 288 GLY A O 1
ATOM 2136 N N . GLY A 1 289 ? -2.071 6.899 -27.913 1.00 55.19 289 GLY A N 1
ATOM 2137 C CA . GLY A 1 289 ? -1.661 7.353 -29.229 1.00 55.19 289 GLY A CA 1
ATOM 2138 C C . GLY A 1 289 ? -2.752 6.949 -30.198 1.00 55.19 289 GLY A C 1
ATOM 2139 O O . GLY A 1 289 ? -3.177 5.796 -30.138 1.00 55.19 289 GLY A O 1
ATOM 2140 N N . ALA A 1 290 ? -3.236 7.925 -30.981 1.00 49.94 290 ALA A N 1
ATOM 2141 C CA . ALA A 1 290 ? -4.400 7.804 -31.853 1.00 49.94 290 ALA A CA 1
ATOM 2142 C C . ALA A 1 290 ? -4.464 6.390 -32.416 1.00 49.94 290 ALA A C 1
ATOM 2144 O O . ALA A 1 290 ? -3.557 6.011 -33.161 1.00 49.94 290 ALA A O 1
ATOM 2145 N N . ASP A 1 291 ? -5.454 5.630 -31.938 1.00 49.59 291 ASP A N 1
ATOM 2146 C CA . ASP A 1 291 ? -5.552 4.186 -32.092 1.00 49.59 291 ASP A CA 1
ATOM 2147 C C . ASP A 1 291 ? -4.965 3.764 -33.428 1.00 49.59 291 ASP A C 1
ATOM 2149 O O . ASP A 1 291 ? -5.467 4.165 -34.482 1.00 49.59 291 ASP A O 1
ATOM 2153 N N . GLY A 1 292 ? -3.865 3.006 -33.368 1.00 44.84 292 GLY A N 1
ATOM 2154 C CA . GLY A 1 292 ? -3.263 2.379 -34.529 1.00 44.84 292 GLY A CA 1
ATOM 2155 C C . GLY A 1 292 ? -4.365 1.652 -35.279 1.00 44.84 292 GLY A C 1
ATOM 2156 O O . GLY A 1 292 ? -4.793 0.569 -34.877 1.00 44.84 292 GLY A O 1
ATOM 2157 N N . GLY A 1 293 ? -4.871 2.311 -36.324 1.00 37.56 293 GLY A N 1
ATOM 2158 C CA . GLY A 1 293 ? -5.931 1.810 -37.166 1.00 37.56 293 GLY A CA 1
ATOM 2159 C C . GLY A 1 293 ? -5.522 0.423 -37.610 1.00 37.56 293 GLY A C 1
ATOM 2160 O O . GLY A 1 293 ? -4.470 0.257 -38.230 1.00 37.56 293 GLY A O 1
ATOM 2161 N N . LYS A 1 294 ? -6.333 -0.555 -37.206 1.00 41.78 294 LYS A N 1
ATOM 2162 C CA . LYS A 1 294 ? -6.211 -1.964 -37.567 1.00 41.78 294 LYS A CA 1
ATOM 2163 C C . LYS A 1 294 ? -5.735 -2.081 -39.019 1.00 41.78 294 LYS A C 1
ATOM 2165 O O . LYS A 1 294 ? -6.443 -1.647 -39.928 1.00 41.78 294 LYS A O 1
ATOM 2170 N N . LYS A 1 295 ? -4.550 -2.650 -39.213 1.00 38.72 295 LYS A N 1
ATOM 2171 C CA . LYS A 1 295 ? -4.191 -3.340 -40.450 1.00 38.72 295 LYS A CA 1
ATOM 2172 C C . LYS A 1 295 ? -4.277 -4.831 -40.189 1.00 38.72 295 LYS A C 1
ATOM 2174 O O . LYS A 1 295 ? -3.873 -5.236 -39.077 1.00 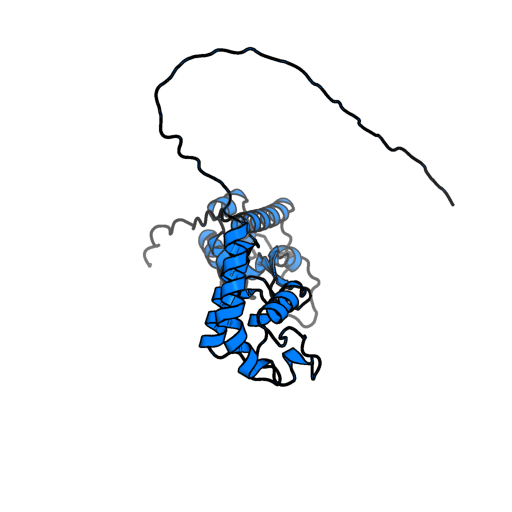38.72 295 LYS A O 1
#

Sequence (295 aa):
MKTLSGSSLLLTMGLAAAALVACSSEEEAPTKSGSSSGGGSSSSIAEAKAFFVGSVYPNLQKNCANGCHDKGQRGAPIYLSDSGEGSYNAIEGISGYIAAPTSSPLRQKGLHSGPGFTDAQGELVDKWLKMEVNARKLSGDTGKPANLREGFKKFGECMSYKRWMELKLNEVATVATLGNTGPCFSCHVVGQSSLWLSENSAETFAKFTQYPYIQKLVVGRVSSSGSFDGLEGSRRLMDKGTEAQQPQSNSHPRYTLSTEQTNNLTLYVNETLTNMSSGNCVGDQPDGGADGGKK

Foldseek 3Di:
DDDDDDDDDDDDDDDDDDDDDDDDDDDDDDDPDPPPPPPPQPVLQVVLLVLQQPPQLVLCCVFPCPCPQCVCPPNHDNQRHPGSNSSVVSQVVDPQCLAQCLRHPLNPDDDDVGDRDDPSSSVSSNVSSVSSCVSVVPCHVLVAASAPQSQLLLLLQQADLVLCVVLVVLCQQQFAFPPRPGGNQVPQCVCPPNQHGDNDSLVNSNSCSHPPNVVQFWDFDADPVRGTPHIDGHCCSQCVLVDDADPPDDGDGHTHDDPSNSVSSNVSSVVSRVCSSVVNGPSDHPDPPPPPPDD

Radius of gyration: 28.74 Å; Cα contacts (8 Å, |Δi|>4): 366; chains: 1; bounding box: 69×84×74 Å